Protein AF-M6ARI1-F1 (afdb_monomer)

Sequence (219 aa):
MKTSYIYALRTSLSLEEICEQIRNTLSISNIQILESNAVLRSDEFEIEIELNWTPFNPMRENYRNLHTKLNESKYDPEYLIYNKWLKILKTFEMDVQIRRLEDYYYFYSKASLAKFCKRVEMEFNCGPFDFDYENDNEWAIAETDDFTFHISRAYKKYNIREYNVPPGCNYIVNFTVKDTADSNYDHNWYNAVGSARWEKILGDLSCKSVVNKRENPIH

pLDDT: mean 82.94, std 14.28, range [36.97, 97.94]

Structure (mmCIF, N/CA/C/O backbone):
data_AF-M6ARI1-F1
#
_entry.id   AF-M6ARI1-F1
#
loop_
_atom_site.group_PDB
_atom_site.id
_atom_site.type_symbol
_atom_site.label_atom_id
_atom_site.label_alt_id
_atom_site.label_comp_id
_atom_site.label_asym_id
_atom_site.label_entity_id
_atom_site.label_seq_id
_atom_site.pdbx_PDB_ins_code
_atom_site.Cartn_x
_atom_site.Cartn_y
_atom_site.Cartn_z
_atom_site.occupancy
_atom_site.B_iso_or_equiv
_atom_site.auth_seq_id
_atom_site.auth_comp_id
_atom_site.auth_asym_id
_atom_site.auth_atom_id
_atom_site.pdbx_PDB_model_num
ATOM 1 N N . MET A 1 1 ? -31.571 3.037 12.125 1.00 54.91 1 MET A N 1
ATOM 2 C CA . MET A 1 1 ? -30.628 2.832 11.004 1.00 54.91 1 MET A CA 1
ATOM 3 C C . MET A 1 1 ? -29.297 2.470 11.627 1.00 54.91 1 MET A C 1
ATOM 5 O O . MET A 1 1 ? -28.949 3.126 12.598 1.00 54.91 1 MET A O 1
ATOM 9 N N . LYS A 1 2 ? -28.618 1.422 11.148 1.00 69.06 2 LYS A N 1
ATOM 10 C CA . LYS A 1 2 ? -27.248 1.130 11.586 1.00 69.06 2 LYS A CA 1
ATOM 11 C C . LYS A 1 2 ? -26.305 2.073 10.849 1.00 69.06 2 LYS A C 1
ATOM 13 O O . LYS A 1 2 ? -26.393 2.152 9.623 1.00 69.06 2 LYS A O 1
ATOM 18 N N . THR A 1 3 ? -25.464 2.782 11.586 1.00 84.06 3 THR A N 1
ATOM 19 C CA . THR A 1 3 ? -24.421 3.632 11.005 1.00 84.06 3 THR A CA 1
ATOM 20 C C . THR A 1 3 ? -23.114 2.853 11.023 1.00 84.06 3 THR A C 1
ATOM 22 O O . THR A 1 3 ? -22.805 2.199 12.019 1.00 84.06 3 THR A O 1
ATOM 25 N N . SER A 1 4 ? -22.367 2.892 9.921 1.00 90.81 4 SER A N 1
ATOM 26 C CA . SER A 1 4 ? -21.098 2.174 9.791 1.00 90.81 4 SER A CA 1
ATOM 27 C C . SER A 1 4 ? -19.980 3.128 9.392 1.00 90.81 4 SER A C 1
ATOM 29 O O . SER A 1 4 ? -20.145 3.920 8.464 1.00 90.81 4 SER A O 1
ATOM 31 N N . TYR A 1 5 ? -18.834 3.003 10.054 1.00 92.88 5 TYR A N 1
ATOM 32 C CA . TYR A 1 5 ? -17.619 3.769 9.785 1.00 92.88 5 TYR A CA 1
ATOM 33 C C . TYR A 1 5 ? -16.470 2.818 9.479 1.00 92.88 5 TYR A C 1
ATOM 35 O O . TYR A 1 5 ? -16.360 1.766 10.104 1.00 92.88 5 TYR A O 1
ATOM 43 N N . ILE A 1 6 ? -15.612 3.182 8.527 1.00 94.25 6 ILE A N 1
ATOM 44 C CA . ILE A 1 6 ? -14.461 2.373 8.112 1.00 94.25 6 ILE A CA 1
ATOM 45 C C . ILE A 1 6 ? -13.200 3.211 8.281 1.00 94.25 6 ILE A C 1
ATOM 47 O O . ILE A 1 6 ? -13.167 4.376 7.883 1.00 94.25 6 ILE A O 1
ATOM 51 N N . TYR A 1 7 ? -12.162 2.608 8.849 1.00 93.94 7 TYR A N 1
ATOM 52 C CA . TYR A 1 7 ? -10.837 3.205 8.945 1.00 93.94 7 TYR A CA 1
ATOM 53 C C . TYR A 1 7 ? -9.787 2.128 8.704 1.00 93.94 7 TYR A C 1
ATOM 55 O O . TYR A 1 7 ? -9.901 1.009 9.204 1.00 93.94 7 TYR A O 1
ATOM 63 N N . ALA A 1 8 ? -8.765 2.456 7.927 1.00 94.12 8 ALA A N 1
ATOM 64 C CA . ALA A 1 8 ? -7.654 1.559 7.656 1.00 94.12 8 ALA A CA 1
ATOM 65 C C . ALA A 1 8 ? -6.356 2.293 7.967 1.00 94.12 8 ALA A C 1
ATOM 67 O O . ALA A 1 8 ? -6.207 3.450 7.561 1.00 94.12 8 ALA A O 1
ATOM 68 N N . LEU A 1 9 ? -5.444 1.624 8.664 1.00 93.94 9 LEU A N 1
ATOM 69 C CA . LEU A 1 9 ? -4.193 2.197 9.150 1.00 93.94 9 LEU A CA 1
ATOM 70 C C . LEU A 1 9 ? -3.055 1.183 9.107 1.00 93.94 9 LEU A C 1
ATOM 72 O O . LEU A 1 9 ? -3.263 -0.015 8.895 1.00 93.94 9 LEU A O 1
ATOM 76 N N . ARG A 1 10 ? -1.845 1.688 9.333 1.00 92.00 10 ARG A N 1
ATOM 77 C CA . ARG A 1 10 ? -0.628 0.894 9.456 1.00 92.00 10 ARG A CA 1
ATOM 78 C C . ARG A 1 10 ? -0.201 0.810 10.917 1.00 92.00 10 ARG A C 1
ATOM 80 O O . ARG A 1 10 ? -0.117 1.836 11.578 1.00 92.00 10 ARG A O 1
ATOM 87 N N . THR A 1 11 ? 0.072 -0.387 11.422 1.00 92.19 11 THR A N 1
ATOM 88 C CA . THR A 1 11 ? 0.428 -0.613 12.830 1.00 92.19 11 THR A CA 1
ATOM 89 C C . THR A 1 11 ? 1.426 -1.753 12.993 1.00 92.19 11 THR A C 1
ATOM 91 O O . THR A 1 11 ? 1.362 -2.740 12.261 1.00 92.19 11 THR A O 1
ATOM 94 N N . SER A 1 12 ? 2.339 -1.630 13.958 1.00 91.44 12 SER A N 1
ATOM 95 C CA . SER A 1 12 ? 3.239 -2.708 14.401 1.00 91.44 12 SER A CA 1
ATOM 96 C C . SER A 1 12 ? 2.624 -3.598 15.476 1.00 91.44 12 SER A C 1
ATOM 98 O O . SER A 1 12 ? 3.210 -4.627 15.804 1.00 91.44 12 SER A O 1
ATOM 100 N N . LEU A 1 13 ? 1.472 -3.208 16.027 1.00 93.94 13 LEU A N 1
ATOM 101 C CA . LEU A 1 13 ? 0.817 -3.944 17.098 1.00 93.94 13 LEU A CA 1
ATOM 102 C C . LEU A 1 13 ? 0.255 -5.270 16.578 1.00 93.94 13 LEU A C 1
ATOM 104 O O . LEU A 1 13 ? -0.258 -5.362 15.454 1.00 93.94 13 LEU A O 1
ATOM 108 N N . SER A 1 14 ? 0.325 -6.288 17.427 1.00 95.12 14 SER A N 1
ATOM 109 C CA . SER A 1 14 ? -0.369 -7.559 17.224 1.00 95.12 14 SER A CA 1
ATOM 110 C C . SER A 1 14 ? -1.887 -7.387 17.340 1.00 95.12 14 SER A C 1
ATOM 112 O O . SER A 1 14 ? -2.383 -6.439 17.961 1.00 95.12 14 SER A O 1
ATOM 114 N N . LEU A 1 15 ? -2.646 -8.317 16.752 1.00 96.44 15 LEU A N 1
ATOM 115 C CA . LEU A 1 15 ? -4.108 -8.294 16.829 1.00 96.44 15 LEU A CA 1
ATOM 116 C C . LEU A 1 15 ? -4.592 -8.357 18.287 1.00 96.44 15 LEU A C 1
ATOM 118 O O . LEU A 1 15 ? -5.560 -7.683 18.644 1.00 96.44 15 LEU A O 1
ATOM 122 N N . GLU A 1 16 ? -3.898 -9.108 19.138 1.00 95.50 16 GLU A N 1
ATOM 123 C CA . GLU A 1 16 ? -4.178 -9.229 20.567 1.00 95.50 16 GLU A CA 1
ATOM 124 C C . GLU A 1 16 ? -3.988 -7.896 21.304 1.00 95.50 16 GLU A C 1
ATOM 126 O O . GLU A 1 16 ? -4.873 -7.482 22.056 1.00 95.50 16 GLU A O 1
ATOM 131 N N . GLU A 1 17 ? -2.883 -7.185 21.054 1.00 95.94 17 GLU A N 1
ATOM 132 C CA . GLU A 1 17 ? -2.623 -5.865 21.649 1.00 95.94 17 GLU A CA 1
ATOM 133 C C . GLU A 1 17 ? -3.668 -4.832 21.217 1.00 95.94 17 GLU A C 1
ATOM 135 O O . GLU A 1 17 ? -4.146 -4.049 22.043 1.00 95.94 17 GLU A O 1
ATOM 140 N N . ILE A 1 18 ? -4.054 -4.846 19.938 1.00 97.19 18 ILE A N 1
ATOM 141 C CA . ILE A 1 18 ? -5.105 -3.976 19.396 1.00 97.19 18 ILE A CA 1
ATOM 142 C C . ILE A 1 18 ? -6.438 -4.263 20.095 1.00 97.19 18 ILE A C 1
ATOM 144 O O . ILE A 1 18 ? -7.103 -3.338 20.572 1.00 97.19 18 ILE A O 1
ATOM 148 N N . CYS A 1 19 ? -6.827 -5.539 20.186 1.00 97.00 19 CYS A N 1
ATOM 149 C CA . CYS A 1 19 ? -8.080 -5.950 20.816 1.00 97.00 19 CYS A CA 1
ATOM 150 C C . CYS A 1 19 ? -8.144 -5.525 22.287 1.00 97.00 19 CYS A C 1
ATOM 152 O O . CYS A 1 19 ? -9.169 -5.002 22.730 1.00 97.00 19 CYS A O 1
ATOM 154 N N . GLU A 1 20 ? -7.054 -5.706 23.031 1.00 95.50 20 GLU A N 1
ATOM 155 C CA . GLU A 1 20 ? -6.983 -5.358 24.450 1.00 95.50 20 GLU A CA 1
ATOM 156 C C . GLU A 1 20 ? -7.072 -3.841 24.675 1.00 95.50 20 GLU A C 1
ATOM 158 O O . GLU A 1 20 ? -7.806 -3.366 25.545 1.00 95.50 20 GLU A O 1
ATOM 163 N N . GLN A 1 21 ? -6.401 -3.040 23.846 1.00 96.25 21 GLN A N 1
ATOM 164 C CA . GLN A 1 21 ? -6.472 -1.581 23.948 1.00 96.25 21 GLN A CA 1
ATOM 165 C C . GLN A 1 21 ? -7.871 -1.041 23.598 1.00 96.25 21 GLN A C 1
ATOM 167 O O . GLN A 1 21 ? -8.402 -0.181 24.314 1.00 96.25 21 GLN A O 1
ATOM 172 N N . ILE A 1 22 ? -8.515 -1.582 22.555 1.00 96.06 22 ILE A N 1
ATOM 173 C CA . ILE A 1 22 ? -9.906 -1.239 22.212 1.00 96.06 22 ILE A CA 1
ATOM 174 C C . ILE A 1 22 ? -10.849 -1.640 23.350 1.00 96.06 22 ILE A C 1
ATOM 176 O O . ILE A 1 22 ? -11.705 -0.840 23.742 1.00 96.06 22 ILE A O 1
ATOM 180 N N . ARG A 1 23 ? -10.672 -2.839 23.920 1.00 94.56 23 ARG A N 1
ATOM 181 C CA . ARG A 1 23 ? -11.481 -3.337 25.039 1.00 94.56 23 ARG A CA 1
ATOM 182 C C . ARG A 1 23 ? -11.501 -2.380 26.213 1.00 94.56 23 ARG A C 1
ATOM 184 O O . ARG A 1 23 ? -12.582 -2.046 26.698 1.00 94.56 23 ARG A O 1
ATOM 191 N N . ASN A 1 24 ? -10.323 -1.919 26.615 1.00 89.88 24 ASN A N 1
ATOM 192 C CA . ASN A 1 24 ? -10.152 -1.022 27.752 1.00 89.88 24 ASN A CA 1
ATOM 193 C C . ASN A 1 24 ? -10.749 0.375 27.514 1.00 89.88 24 ASN A C 1
ATOM 195 O O . ASN A 1 24 ? -11.089 1.071 28.467 1.00 89.88 24 ASN A O 1
ATOM 199 N N . THR A 1 25 ? -10.923 0.781 26.254 1.00 90.69 25 THR A N 1
ATOM 200 C CA . THR A 1 25 ? -11.416 2.122 25.899 1.00 90.69 25 THR A CA 1
ATOM 201 C C . THR A 1 25 ? -12.919 2.169 25.635 1.00 90.69 25 THR A C 1
ATOM 203 O O . THR A 1 25 ? -13.561 3.186 25.910 1.00 90.69 25 THR A O 1
ATOM 206 N N . LEU A 1 26 ? -13.485 1.091 25.088 1.00 91.19 26 LEU A N 1
ATOM 207 C CA . LEU A 1 26 ? -14.873 1.032 24.614 1.00 91.19 26 LEU A CA 1
ATOM 208 C C . LEU A 1 26 ? -15.721 -0.012 25.353 1.00 91.19 26 LEU A C 1
ATOM 210 O O . LEU A 1 26 ? -16.706 -0.488 24.796 1.00 91.19 26 LEU A O 1
ATOM 214 N N . SER A 1 27 ? -15.351 -0.383 26.583 1.00 88.94 27 SER A N 1
ATOM 215 C CA . SER A 1 27 ? -16.099 -1.338 27.420 1.00 88.94 27 SER A CA 1
ATOM 216 C C . SER A 1 27 ? -16.550 -2.584 26.641 1.00 88.94 27 SER A C 1
ATOM 218 O O . SER A 1 27 ? -17.731 -2.942 26.627 1.00 88.94 27 SER A O 1
ATOM 220 N N . ILE A 1 28 ? -15.630 -3.217 25.908 1.00 94.94 28 ILE A N 1
ATOM 221 C CA . ILE A 1 28 ? -15.966 -4.388 25.089 1.00 94.94 28 ILE A CA 1
ATOM 222 C C . ILE A 1 28 ? -16.258 -5.579 26.012 1.00 94.94 28 ILE A C 1
ATOM 224 O O . ILE A 1 28 ? -15.396 -6.022 26.781 1.00 94.94 28 ILE A O 1
ATOM 228 N N . SER A 1 29 ? -17.475 -6.117 25.915 1.00 93.12 29 SER A N 1
ATOM 229 C CA . SER A 1 29 ? -17.942 -7.259 26.704 1.00 93.12 29 SER A CA 1
ATOM 230 C C . SER A 1 29 ? -17.551 -8.596 26.071 1.00 93.12 29 SER A C 1
ATOM 232 O O . SER A 1 29 ? -17.312 -9.567 26.792 1.00 93.12 29 SER A O 1
ATOM 234 N N . ASN A 1 30 ? -17.430 -8.654 24.741 1.00 94.94 30 ASN A N 1
ATOM 235 C CA . ASN A 1 30 ? -17.162 -9.886 23.999 1.00 94.94 30 ASN A CA 1
ATOM 236 C C . ASN A 1 30 ? -16.141 -9.664 22.874 1.00 94.94 30 ASN A C 1
ATOM 238 O O . ASN A 1 30 ? -16.257 -8.704 22.116 1.00 94.94 30 ASN A O 1
ATOM 242 N N . ILE A 1 31 ? -15.168 -10.570 22.758 1.00 96.38 31 ILE A N 1
ATOM 243 C CA . ILE A 1 31 ? -14.161 -10.590 21.692 1.00 96.38 31 ILE A CA 1
ATOM 244 C C . ILE A 1 31 ? -14.132 -11.995 21.094 1.00 96.38 31 ILE A C 1
ATOM 246 O O . ILE A 1 31 ? -13.987 -12.980 21.820 1.00 96.38 31 ILE A O 1
ATOM 250 N N . GLN A 1 32 ? -14.240 -12.083 19.773 1.00 96.50 32 GLN A N 1
ATOM 251 C CA . GLN A 1 32 ? -14.083 -13.315 19.006 1.00 96.50 32 GLN A CA 1
ATOM 252 C C . GLN A 1 32 ? -12.928 -13.127 18.031 1.00 96.50 32 GLN A C 1
ATOM 254 O O . GLN A 1 32 ? -12.987 -12.221 17.207 1.00 96.50 32 GLN A O 1
ATOM 259 N N . ILE A 1 33 ? -11.895 -13.963 18.125 1.00 95.31 33 ILE A N 1
ATOM 260 C CA . ILE A 1 33 ? -10.720 -13.914 17.247 1.00 95.31 33 ILE A CA 1
ATOM 261 C C . ILE A 1 33 ? -10.696 -15.184 16.401 1.00 95.31 33 ILE A C 1
ATOM 263 O O . ILE A 1 33 ? -10.850 -16.288 16.927 1.00 95.31 33 ILE A O 1
ATOM 267 N N . LEU A 1 34 ? -10.500 -15.020 15.096 1.00 93.56 34 LEU A N 1
ATOM 268 C CA . LEU A 1 34 ? -10.291 -16.099 14.141 1.00 93.56 34 LEU A CA 1
ATOM 269 C C . LEU A 1 34 ? -9.165 -15.702 13.185 1.00 93.56 34 LEU A C 1
ATOM 271 O O . LEU A 1 34 ? -9.372 -14.902 12.271 1.00 93.56 34 LEU A O 1
ATOM 275 N N . GLU A 1 35 ? -7.988 -16.291 13.399 1.00 92.06 35 GLU A N 1
ATOM 276 C CA . GLU A 1 35 ? -6.770 -16.008 12.631 1.00 92.06 35 GLU A CA 1
ATOM 277 C C . GLU A 1 35 ? -6.456 -14.500 12.595 1.00 92.06 35 GLU A C 1
ATOM 279 O O . GLU A 1 35 ? -6.155 -13.901 13.622 1.00 92.06 35 GLU A O 1
ATOM 2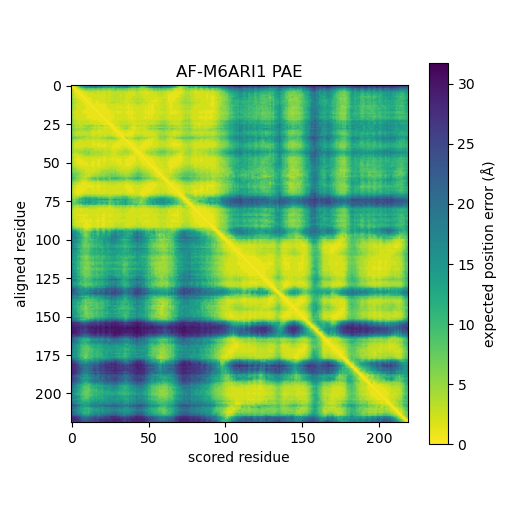84 N N . SER A 1 36 ? -6.548 -13.890 11.415 1.00 93.94 36 SER A N 1
ATOM 285 C CA . SER A 1 36 ? -6.319 -12.474 11.128 1.00 93.94 36 SER A CA 1
ATOM 286 C C . SER A 1 36 ? -7.521 -11.572 11.411 1.00 93.94 36 SER A C 1
ATOM 288 O O . SER A 1 36 ? -7.441 -10.365 11.194 1.00 93.94 36 SER A O 1
ATOM 290 N N . ASN A 1 37 ? -8.652 -12.119 11.854 1.00 96.88 37 ASN A N 1
ATOM 291 C CA . ASN A 1 37 ? -9.884 -11.359 12.033 1.00 96.88 37 ASN A CA 1
ATOM 292 C C . ASN A 1 37 ? -10.318 -11.344 13.494 1.00 96.88 37 ASN A C 1
ATOM 294 O O . ASN A 1 37 ? -10.207 -12.349 14.197 1.00 96.88 37 ASN A O 1
ATOM 298 N N . ALA A 1 38 ? -10.887 -10.225 13.931 1.00 97.31 38 ALA A N 1
ATOM 299 C CA . ALA A 1 38 ? -11.538 -10.136 15.228 1.00 97.31 38 ALA A CA 1
ATOM 300 C C . ALA A 1 38 ? -12.872 -9.394 15.140 1.00 97.31 38 ALA A C 1
ATOM 302 O O . ALA A 1 38 ? -13.031 -8.454 14.365 1.00 97.31 38 ALA A O 1
ATOM 303 N N . VAL A 1 39 ? -13.827 -9.811 15.966 1.00 97.75 39 VAL A N 1
ATOM 304 C CA . VAL A 1 39 ? -15.100 -9.117 16.173 1.00 97.75 39 VAL A CA 1
ATOM 305 C C . VAL A 1 39 ? -15.230 -8.782 17.651 1.00 97.75 39 VAL A C 1
ATOM 307 O O . VAL A 1 39 ? -15.188 -9.671 18.503 1.00 97.75 39 VAL A O 1
ATOM 310 N N . LEU A 1 40 ? -15.387 -7.496 17.952 1.00 97.38 40 LEU A N 1
ATOM 311 C CA . LEU A 1 40 ? -15.516 -6.959 19.302 1.00 97.38 40 LEU A CA 1
ATOM 312 C C . LEU A 1 40 ? -16.916 -6.374 19.471 1.00 97.38 40 LEU A C 1
ATOM 314 O O . LEU A 1 40 ? -17.372 -5.614 18.621 1.00 97.38 40 LEU A O 1
ATOM 318 N N . ARG A 1 41 ? -17.604 -6.706 20.563 1.00 96.19 41 ARG A N 1
ATOM 319 C CA . ARG A 1 41 ? -18.954 -6.204 20.856 1.00 96.19 41 ARG A CA 1
ATOM 320 C C . ARG A 1 41 ? -19.008 -5.550 22.226 1.00 96.19 41 ARG A C 1
ATOM 322 O O . ARG A 1 41 ? -18.454 -6.083 23.188 1.00 96.19 41 ARG A O 1
ATOM 329 N N . SER A 1 42 ? -19.694 -4.415 22.308 1.00 93.44 42 SER A N 1
ATOM 330 C CA . SER A 1 42 ? -20.067 -3.797 23.580 1.00 93.44 42 SER A CA 1
ATOM 331 C C . SER A 1 42 ? -21.580 -3.729 23.677 1.00 93.44 42 SER A C 1
ATOM 333 O O . SER A 1 42 ? -22.226 -3.051 22.878 1.00 93.44 42 SER A O 1
ATOM 335 N N . ASP A 1 43 ? -22.126 -4.414 24.678 1.00 88.88 43 ASP A N 1
ATOM 336 C CA . ASP A 1 43 ? -23.550 -4.336 25.007 1.00 88.88 43 ASP A CA 1
ATOM 337 C C . ASP A 1 43 ? -23.901 -2.985 25.653 1.00 88.88 43 ASP A C 1
ATOM 339 O O . ASP A 1 43 ? -25.017 -2.503 25.497 1.00 88.88 43 ASP A O 1
ATOM 343 N N . GLU A 1 44 ? -22.941 -2.344 26.336 1.00 86.94 44 GLU A N 1
ATOM 344 C CA . GLU A 1 44 ? -23.117 -1.022 26.959 1.00 86.94 44 GLU A CA 1
ATOM 345 C C . GLU A 1 44 ? -23.351 0.067 25.905 1.00 86.94 44 GLU A C 1
ATOM 347 O O . GLU A 1 44 ? -24.247 0.901 26.051 1.00 86.94 44 GLU A O 1
ATOM 352 N N . PHE A 1 45 ? -22.555 0.049 24.832 1.00 85.69 45 PHE A N 1
ATOM 353 C CA . PHE A 1 45 ? -22.633 1.044 23.760 1.00 85.69 45 PHE A CA 1
ATOM 354 C C . PHE A 1 45 ? -23.429 0.570 22.534 1.00 85.69 45 PHE A C 1
ATOM 356 O O . PHE A 1 45 ? -23.609 1.345 21.599 1.00 85.69 45 PHE A O 1
ATOM 363 N N . GLU A 1 46 ? -23.916 -0.675 22.529 1.00 90.31 46 GLU A N 1
ATOM 364 C CA . GLU A 1 46 ? -24.616 -1.310 21.399 1.00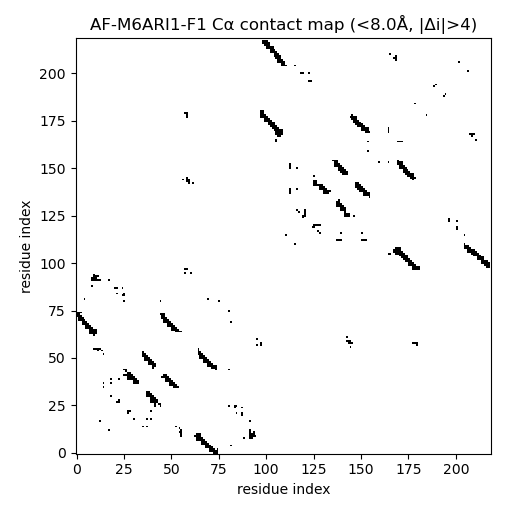 90.31 46 GLU A CA 1
ATOM 365 C C . GLU A 1 46 ? -23.830 -1.226 20.071 1.00 90.31 46 GLU A C 1
ATOM 367 O O . GLU A 1 46 ? -24.388 -0.961 18.993 1.00 90.31 46 GLU A O 1
ATOM 372 N N . ILE A 1 47 ? -22.515 -1.459 20.152 1.00 93.56 47 ILE A N 1
ATOM 373 C CA . ILE A 1 47 ? -21.589 -1.410 19.013 1.00 93.56 47 ILE A CA 1
ATOM 374 C C . ILE A 1 47 ? -20.974 -2.770 18.692 1.00 93.56 47 ILE A C 1
ATOM 376 O O . ILE A 1 47 ? -20.790 -3.624 19.562 1.00 93.56 47 ILE A O 1
ATOM 380 N N . GLU A 1 48 ? -20.589 -2.927 17.430 1.00 96.38 48 GLU A N 1
ATOM 381 C CA . GLU A 1 48 ? -19.773 -4.031 16.932 1.00 96.38 48 GLU A CA 1
ATOM 382 C C . GLU A 1 48 ? -18.597 -3.469 16.128 1.00 96.38 48 GLU A C 1
ATOM 384 O O . GLU A 1 48 ? -18.788 -2.608 15.271 1.00 96.38 48 GLU A O 1
ATOM 389 N N . ILE A 1 49 ? -17.385 -3.948 16.398 1.00 96.81 49 ILE A N 1
ATOM 390 C CA . ILE A 1 49 ? -16.167 -3.574 15.682 1.00 96.81 49 ILE A CA 1
ATOM 391 C C . ILE A 1 49 ? -15.613 -4.818 15.001 1.00 96.81 49 ILE A C 1
ATOM 393 O O . ILE A 1 49 ? -15.291 -5.801 15.666 1.00 96.81 49 ILE A O 1
ATOM 397 N N . GLU A 1 50 ? -15.485 -4.760 13.683 1.00 97.94 50 GLU A N 1
ATOM 398 C CA . GLU A 1 50 ? -14.815 -5.771 12.871 1.00 97.94 50 GLU A CA 1
ATOM 399 C C . GLU A 1 50 ? -13.373 -5.311 12.612 1.00 97.94 50 GLU A C 1
ATOM 401 O O . GLU A 1 50 ? -13.143 -4.170 12.199 1.00 97.94 50 GLU A O 1
ATOM 406 N N . LEU A 1 51 ? -12.405 -6.192 12.851 1.00 97.88 51 LEU A N 1
ATOM 407 C CA . LEU A 1 51 ? -10.987 -5.988 12.571 1.00 97.88 51 LEU A CA 1
ATOM 408 C C . LEU A 1 51 ? -10.517 -7.051 11.580 1.00 97.88 51 LEU A C 1
ATOM 410 O O . LEU A 1 51 ? -10.758 -8.239 11.788 1.00 97.88 51 LEU A O 1
ATOM 414 N N . ASN A 1 52 ? -9.807 -6.624 10.542 1.00 97.50 52 ASN A N 1
ATOM 415 C CA . ASN A 1 52 ? -9.058 -7.482 9.633 1.00 97.50 52 ASN A CA 1
ATOM 416 C C . ASN A 1 52 ? -7.600 -7.021 9.651 1.00 97.50 52 ASN A C 1
ATOM 418 O O . ASN A 1 52 ? -7.286 -5.892 9.266 1.00 97.50 52 ASN A O 1
ATOM 422 N N . TRP A 1 53 ? -6.729 -7.876 10.168 1.00 96.88 53 TRP A N 1
ATOM 423 C CA . TRP A 1 53 ? -5.340 -7.571 10.462 1.00 96.88 53 TRP A CA 1
ATOM 424 C C . TRP A 1 53 ? -4.408 -8.511 9.713 1.00 96.88 53 TRP A C 1
ATOM 426 O O . TRP A 1 53 ? -4.660 -9.701 9.565 1.00 96.88 53 TRP A O 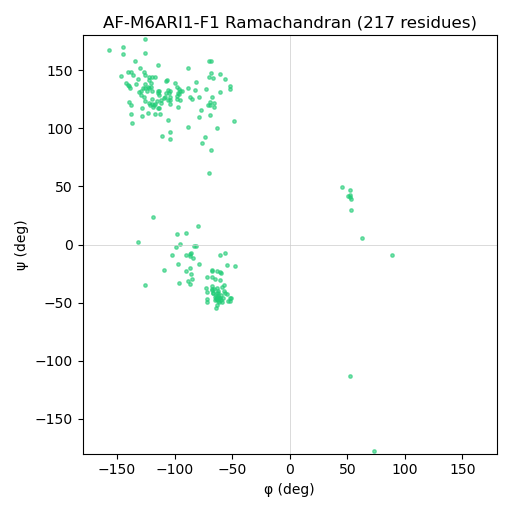1
ATOM 436 N N . THR A 1 54 ? -3.276 -7.985 9.285 1.00 94.12 54 THR A N 1
ATOM 437 C CA . THR A 1 54 ? -2.182 -8.776 8.726 1.00 94.12 54 THR A CA 1
ATOM 438 C C . THR A 1 54 ? -0.875 -8.385 9.406 1.00 94.12 54 THR A C 1
ATOM 440 O O . THR A 1 54 ? -0.739 -7.236 9.847 1.00 94.12 54 THR A O 1
ATOM 443 N N . PRO A 1 55 ? 0.099 -9.309 9.489 1.00 90.50 55 PRO A N 1
ATOM 444 C CA . PRO A 1 55 ? 1.402 -9.006 10.056 1.00 90.50 55 PRO A CA 1
ATOM 445 C C . PRO A 1 55 ? 2.032 -7.771 9.424 1.00 90.50 55 PRO A C 1
ATOM 447 O O . PRO A 1 55 ? 2.013 -7.585 8.205 1.00 90.50 55 PRO A O 1
ATOM 450 N N . PHE A 1 56 ? 2.593 -6.926 10.282 1.00 88.25 56 PHE A N 1
ATOM 451 C CA . PHE A 1 56 ? 3.265 -5.714 9.861 1.00 88.25 56 PHE A CA 1
ATOM 452 C C . PHE A 1 56 ? 4.452 -6.025 8.942 1.00 88.25 56 PHE A C 1
ATOM 454 O O . PHE A 1 56 ? 5.313 -6.836 9.282 1.00 88.25 56 PHE A O 1
ATOM 461 N N . ASN A 1 57 ? 4.523 -5.326 7.806 1.00 83.12 57 ASN A N 1
ATOM 462 C CA . ASN A 1 57 ? 5.690 -5.334 6.935 1.00 83.12 57 ASN A CA 1
ATOM 463 C C . ASN A 1 57 ? 6.290 -3.915 6.874 1.00 83.12 57 ASN A C 1
ATOM 465 O O . ASN A 1 57 ? 5.655 -3.008 6.313 1.00 83.12 57 ASN A O 1
ATOM 469 N N . PRO A 1 58 ? 7.503 -3.693 7.425 1.00 77.62 58 PRO A N 1
ATOM 470 C CA . PRO A 1 58 ? 8.155 -2.389 7.393 1.00 77.62 58 PRO A CA 1
ATOM 471 C C . PRO A 1 58 ? 8.395 -1.888 5.982 1.00 77.62 58 PRO A C 1
ATOM 473 O O . PRO A 1 58 ? 8.406 -0.679 5.797 1.00 77.62 58 PRO A O 1
ATOM 476 N N . MET A 1 59 ? 8.481 -2.777 4.998 1.00 76.81 59 MET A N 1
ATOM 477 C CA . MET A 1 59 ? 8.748 -2.403 3.624 1.00 76.81 59 MET A CA 1
ATOM 478 C C . MET A 1 59 ? 7.517 -2.041 2.807 1.00 76.81 59 MET A C 1
ATOM 480 O O . MET A 1 59 ? 7.672 -1.572 1.691 1.00 76.81 59 MET A O 1
ATOM 484 N N . ARG A 1 60 ? 6.292 -2.232 3.302 1.00 77.81 60 ARG A N 1
ATOM 485 C CA . ARG A 1 60 ? 5.092 -1.783 2.583 1.00 77.81 60 ARG A CA 1
ATOM 486 C C . ARG A 1 60 ? 4.532 -0.527 3.231 1.00 77.81 60 ARG A C 1
ATOM 488 O O . ARG A 1 60 ? 3.829 -0.600 4.235 1.00 77.81 60 ARG A O 1
ATOM 495 N N . GLU A 1 61 ? 4.892 0.619 2.678 1.00 73.94 61 GLU A N 1
ATOM 496 C CA . GLU A 1 61 ? 4.588 1.950 3.188 1.00 73.94 61 GLU A CA 1
ATOM 497 C C . GLU A 1 61 ? 3.119 2.318 3.020 1.00 73.94 61 GLU A C 1
ATOM 499 O O . GLU A 1 61 ? 2.496 2.769 3.979 1.00 73.94 61 GLU A O 1
ATOM 504 N N . ASN A 1 62 ? 2.548 2.090 1.834 1.00 73.19 62 ASN A N 1
ATOM 505 C CA . ASN A 1 62 ? 1.148 2.429 1.566 1.00 73.19 62 ASN A CA 1
ATOM 506 C C . ASN A 1 62 ? 0.192 1.312 2.000 1.00 73.19 62 ASN A C 1
ATOM 508 O O . ASN A 1 62 ? -1.029 1.485 1.986 1.00 73.19 62 ASN A O 1
ATOM 512 N N . TYR A 1 63 ? 0.734 0.159 2.400 1.00 82.06 63 TYR A N 1
ATOM 513 C CA . TYR A 1 63 ? -0.064 -0.967 2.851 1.00 82.06 63 TYR A CA 1
ATOM 514 C C . TYR A 1 63 ? -0.574 -0.750 4.275 1.00 82.06 63 TYR A C 1
ATOM 516 O O . TYR A 1 63 ? 0.180 -0.703 5.249 1.00 82.06 63 TYR A O 1
ATOM 524 N N . ARG A 1 64 ? -1.898 -0.667 4.390 1.00 89.50 64 ARG A N 1
ATOM 525 C CA . ARG A 1 64 ? -2.612 -0.578 5.662 1.00 89.50 64 ARG A CA 1
ATOM 526 C C . ARG A 1 64 ? -2.891 -1.990 6.155 1.00 89.50 64 ARG A C 1
ATOM 528 O O . ARG A 1 64 ? -3.789 -2.663 5.658 1.00 89.50 64 ARG A O 1
ATOM 535 N N . ASN A 1 65 ? -2.089 -2.453 7.106 1.00 93.00 65 ASN A N 1
ATOM 536 C CA . ASN A 1 65 ? -2.159 -3.824 7.604 1.00 93.00 65 ASN A CA 1
ATOM 537 C C . ASN A 1 65 ? -3.261 -4.041 8.655 1.00 93.00 65 ASN A C 1
ATOM 539 O O . ASN A 1 65 ? -3.443 -5.172 9.097 1.00 93.00 65 ASN A O 1
ATOM 543 N N . LEU A 1 66 ? -4.013 -2.996 9.024 1.00 96.69 66 LEU A N 1
ATOM 544 C CA . LEU A 1 66 ? -5.214 -3.086 9.848 1.00 96.69 66 LEU A CA 1
ATOM 545 C C . LEU A 1 66 ? -6.381 -2.358 9.169 1.00 96.69 66 LEU A C 1
ATOM 547 O O . LEU A 1 66 ? -6.359 -1.136 9.009 1.00 96.69 66 LEU A O 1
ATOM 551 N N . HIS A 1 67 ? -7.430 -3.105 8.837 1.00 97.19 67 HIS A N 1
ATOM 552 C CA . HIS A 1 67 ? -8.720 -2.581 8.404 1.00 97.19 67 HIS A CA 1
ATOM 553 C C . HIS A 1 67 ? -9.726 -2.737 9.533 1.00 97.19 67 HIS A C 1
ATOM 555 O O . HIS A 1 67 ? -9.841 -3.798 10.144 1.00 97.19 67 HIS A O 1
ATOM 561 N N . THR A 1 68 ? -10.464 -1.671 9.805 1.00 97.50 68 THR A N 1
ATOM 562 C CA . THR A 1 68 ? -11.393 -1.608 10.927 1.00 97.50 68 THR A CA 1
ATOM 563 C C . THR A 1 68 ? -12.735 -1.077 10.464 1.00 97.50 68 THR A C 1
ATOM 565 O O . THR A 1 68 ? -12.811 -0.178 9.619 1.00 97.50 68 THR A O 1
ATOM 568 N N . LYS A 1 69 ? -13.803 -1.629 11.027 1.00 97.50 69 LYS A N 1
ATOM 569 C CA . LYS A 1 69 ? -15.165 -1.192 10.757 1.00 97.50 69 LYS A CA 1
ATOM 570 C C . LYS A 1 69 ? -15.953 -1.143 12.054 1.00 97.50 69 LYS A C 1
ATOM 572 O O . LYS A 1 69 ? -16.097 -2.159 12.722 1.00 97.50 69 LYS A O 1
ATOM 577 N N . LEU A 1 70 ? -16.457 0.036 12.392 1.00 95.69 70 LEU A N 1
ATOM 578 C CA . LEU A 1 70 ? -17.331 0.273 13.536 1.00 95.69 70 LEU A CA 1
ATOM 579 C C . LEU A 1 70 ? -18.781 0.304 13.054 1.00 95.69 70 LEU A C 1
ATOM 581 O O . LEU A 1 70 ? -19.121 1.090 12.172 1.00 95.69 70 LEU A O 1
ATOM 585 N N . ASN A 1 71 ? -19.631 -0.524 13.650 1.00 94.25 71 ASN A N 1
ATOM 586 C CA . ASN A 1 71 ? -21.071 -0.538 13.441 1.00 94.25 71 ASN A CA 1
ATOM 587 C C . ASN A 1 71 ? -21.776 -0.074 14.721 1.00 94.25 71 ASN A C 1
ATOM 589 O O . ASN A 1 71 ? -21.646 -0.708 15.768 1.00 94.25 71 ASN A O 1
ATOM 593 N N . GLU A 1 72 ? -22.573 0.985 14.618 1.00 90.12 72 GLU A N 1
ATOM 594 C CA . GLU A 1 72 ? -23.387 1.518 15.711 1.00 90.12 72 GLU A CA 1
ATOM 595 C C . GLU A 1 72 ? -24.860 1.160 15.484 1.00 90.12 72 GLU A C 1
ATOM 597 O O . GLU A 1 72 ? -25.439 1.455 14.429 1.00 90.12 72 GLU A O 1
ATOM 602 N N . SER A 1 73 ? -25.482 0.501 16.467 1.00 82.44 73 SER A N 1
ATOM 603 C CA . SER A 1 73 ? -26.909 0.147 16.395 1.00 82.44 73 SER A CA 1
ATOM 604 C C . SER A 1 73 ? -27.819 1.270 16.891 1.00 82.44 73 SER A C 1
ATOM 606 O O . SER A 1 73 ? -28.963 1.383 16.437 1.00 82.44 73 SER A O 1
ATOM 608 N N . LYS A 1 74 ? -27.295 2.129 17.768 1.00 79.94 74 LYS A N 1
ATOM 609 C CA . LYS A 1 74 ? -27.962 3.316 18.295 1.00 79.94 74 LYS A CA 1
ATOM 610 C C . LYS A 1 74 ? -27.344 4.571 17.691 1.00 79.94 74 LYS A C 1
ATOM 612 O O . LYS A 1 74 ? -26.139 4.651 17.508 1.00 79.94 74 LYS A O 1
ATOM 617 N N . TYR A 1 75 ? -28.188 5.548 17.373 1.00 72.25 75 TYR A N 1
ATOM 618 C CA . TYR A 1 75 ? -27.734 6.827 16.838 1.00 72.25 75 TYR A CA 1
ATOM 619 C C . TYR A 1 75 ? -26.991 7.624 17.920 1.00 72.25 75 TYR A C 1
ATOM 621 O O . TYR A 1 75 ? -27.584 7.940 18.954 1.00 72.25 75 TYR A O 1
ATOM 629 N N . ASP A 1 76 ? -25.722 7.944 17.663 1.00 72.88 76 ASP A N 1
ATOM 630 C CA . ASP A 1 76 ? -24.872 8.810 18.484 1.00 72.88 76 ASP A CA 1
ATOM 631 C C . ASP A 1 76 ? -24.740 10.197 17.816 1.00 72.88 76 ASP A C 1
ATOM 633 O O . ASP A 1 76 ? -23.861 10.402 16.976 1.00 72.88 76 ASP A O 1
ATOM 637 N N . PRO A 1 77 ? -25.629 11.162 18.128 1.00 71.50 77 PRO A N 1
ATOM 638 C CA . PRO A 1 77 ? -25.636 12.475 17.477 1.00 71.50 77 PRO A CA 1
ATOM 639 C C . PRO A 1 77 ? -24.364 13.297 17.724 1.00 71.50 77 PRO A C 1
ATOM 641 O O . PRO A 1 77 ? -24.068 14.202 16.944 1.00 71.50 77 PRO A O 1
ATOM 644 N N . GLU A 1 78 ? -23.626 13.008 18.798 1.00 81.50 78 GLU A N 1
ATOM 645 C CA . GLU A 1 78 ? -22.408 13.732 19.175 1.00 81.50 78 GLU A CA 1
ATOM 646 C C . GLU A 1 78 ? -21.133 13.043 18.666 1.00 81.50 78 GLU A C 1
ATOM 648 O O . GLU A 1 78 ? -20.028 13.550 18.882 1.00 81.50 78 GLU A O 1
ATOM 653 N N . TYR A 1 79 ? -21.269 11.909 17.965 1.00 82.81 79 TYR A N 1
ATOM 654 C CA . TYR A 1 79 ? -20.153 11.090 17.487 1.00 82.81 79 TYR A CA 1
ATOM 655 C C . TYR A 1 79 ? -19.176 10.716 18.614 1.00 82.81 79 TYR A C 1
ATOM 657 O O . TYR A 1 79 ? -17.973 10.586 18.382 1.00 82.81 79 TYR A O 1
ATOM 665 N N . LEU A 1 80 ? -19.646 10.588 19.855 1.00 88.69 80 LEU A N 1
ATOM 666 C CA . LEU A 1 80 ? -18.803 10.332 21.018 1.00 88.69 80 LEU A CA 1
ATOM 667 C C . LEU A 1 80 ? -18.049 9.001 20.880 1.00 88.69 80 LEU A C 1
ATOM 669 O O . LEU A 1 80 ? -16.842 8.946 21.135 1.00 88.69 80 LEU A O 1
ATOM 673 N N . ILE A 1 81 ? -18.741 7.938 20.467 1.00 91.12 81 ILE A N 1
ATOM 674 C CA . ILE A 1 81 ? -18.168 6.597 20.308 1.00 91.12 81 ILE A CA 1
ATOM 675 C C . ILE A 1 81 ? -17.237 6.550 19.105 1.00 91.12 81 ILE A C 1
ATOM 677 O O . ILE A 1 81 ? -16.075 6.166 19.258 1.00 91.12 81 ILE A O 1
ATOM 681 N N . TYR A 1 82 ? -17.695 7.035 17.951 1.00 91.75 82 TYR A N 1
ATOM 682 C CA . TYR A 1 82 ? -16.853 7.208 16.771 1.00 91.75 82 TYR A CA 1
ATOM 683 C C . TYR A 1 82 ? -15.559 7.981 17.084 1.00 91.75 82 TYR A C 1
ATOM 685 O O . TYR A 1 82 ? -14.470 7.536 16.724 1.00 91.75 82 TYR A O 1
ATOM 693 N N . ASN A 1 83 ? -15.637 9.098 17.815 1.00 93.12 83 ASN A N 1
ATOM 694 C CA . ASN A 1 83 ? -14.467 9.904 18.168 1.00 93.12 83 ASN A CA 1
ATOM 695 C C . ASN A 1 83 ? -13.521 9.173 19.129 1.00 93.12 83 ASN A C 1
ATOM 697 O O . ASN A 1 83 ? -12.302 9.276 18.975 1.00 93.12 83 ASN A O 1
ATOM 701 N N . LYS A 1 84 ? -14.046 8.420 20.107 1.00 93.56 84 LYS A N 1
ATOM 702 C CA . LYS A 1 84 ? -13.223 7.570 20.986 1.00 93.56 84 LYS A CA 1
ATOM 703 C C . LYS A 1 84 ? -12.510 6.482 20.190 1.00 93.56 84 LYS A C 1
ATOM 705 O O . LYS A 1 84 ? -11.304 6.314 20.358 1.00 93.56 84 LYS A O 1
ATOM 710 N N . TRP A 1 85 ? -13.236 5.797 19.309 1.00 95.12 85 TRP A N 1
ATOM 711 C CA . TRP A 1 85 ? -12.705 4.770 18.417 1.00 95.12 85 TRP A CA 1
ATOM 712 C C . TRP A 1 85 ? -11.608 5.329 17.503 1.00 95.12 85 TRP A C 1
ATOM 714 O O . TRP A 1 85 ? -10.495 4.813 17.484 1.00 95.12 85 TRP A O 1
ATOM 724 N N . LEU A 1 86 ? -11.856 6.453 16.832 1.00 94.88 86 LEU A N 1
ATOM 725 C CA . LEU A 1 86 ? -10.859 7.093 15.975 1.00 94.88 86 LEU A CA 1
ATOM 726 C C . LEU A 1 86 ? -9.625 7.543 16.769 1.00 94.88 86 LEU A C 1
ATOM 728 O O . LEU A 1 86 ? -8.497 7.403 16.300 1.00 94.88 86 LEU A O 1
ATOM 732 N N . LYS A 1 87 ? -9.820 8.079 17.980 1.00 95.69 87 LYS A N 1
ATOM 733 C CA . LYS A 1 87 ? -8.717 8.519 18.841 1.00 95.69 87 LYS A CA 1
ATOM 734 C C . LYS A 1 87 ? -7.810 7.357 19.233 1.00 95.69 87 LYS A C 1
ATOM 736 O O . LYS A 1 87 ? -6.599 7.544 19.219 1.00 95.69 87 LYS A O 1
ATOM 741 N N . ILE A 1 88 ? -8.369 6.191 19.562 1.00 95.88 88 ILE A N 1
ATOM 742 C CA . ILE A 1 88 ? -7.547 5.023 19.884 1.00 95.88 88 ILE A CA 1
ATOM 743 C C . ILE A 1 88 ? -6.869 4.443 18.644 1.00 95.88 88 ILE A C 1
ATOM 745 O O . ILE A 1 88 ? -5.675 4.171 18.696 1.00 95.88 88 ILE A O 1
ATOM 749 N N . LEU A 1 89 ? -7.555 4.367 17.501 1.00 96.12 89 LEU A N 1
ATOM 750 C CA . LEU A 1 89 ? -6.938 3.912 16.253 1.00 96.12 89 LEU A CA 1
ATOM 751 C C . LEU A 1 89 ? -5.716 4.754 15.865 1.00 96.12 89 LEU A C 1
ATOM 753 O O . LEU A 1 89 ? -4.685 4.201 15.495 1.00 96.12 89 LEU A O 1
ATOM 757 N N . LYS A 1 90 ? -5.775 6.075 16.053 1.00 93.50 90 LYS A N 1
ATOM 758 C CA . LYS A 1 90 ? -4.624 6.966 15.831 1.00 93.50 90 LYS A CA 1
ATOM 759 C C . LYS A 1 90 ? -3.414 6.660 16.717 1.00 93.50 90 LYS A C 1
ATOM 761 O O . LYS A 1 90 ? -2.307 7.016 16.345 1.00 93.50 90 LYS A O 1
ATOM 766 N N . THR A 1 91 ? -3.596 6.022 17.875 1.00 94.56 91 THR A N 1
ATOM 767 C CA . THR A 1 91 ? -2.464 5.590 18.720 1.00 94.56 91 THR A CA 1
ATOM 768 C C . THR A 1 91 ? -1.791 4.316 18.220 1.00 94.56 91 THR A C 1
ATOM 770 O O . THR A 1 91 ? -0.668 4.029 18.617 1.00 94.56 91 THR A O 1
ATOM 773 N N . PHE A 1 92 ? -2.460 3.561 17.347 1.00 94.50 92 PHE A N 1
ATOM 774 C CA . PHE A 1 92 ? -1.898 2.364 16.719 1.00 94.50 92 PHE A CA 1
ATOM 775 C C . PHE A 1 92 ? -1.117 2.699 15.451 1.00 94.50 92 PHE A C 1
ATOM 777 O O . PHE A 1 92 ? -0.334 1.871 14.985 1.00 94.50 92 PHE A O 1
ATOM 784 N N . GLU A 1 93 ? -1.381 3.875 14.880 1.00 91.06 93 GLU A N 1
ATOM 785 C CA . GLU A 1 93 ? -0.808 4.328 13.624 1.00 91.06 93 GLU A CA 1
ATOM 786 C C . GLU A 1 93 ? 0.691 4.580 13.781 1.00 91.06 93 GLU A C 1
ATOM 788 O O . GLU A 1 93 ? 1.134 5.281 14.691 1.00 91.06 93 GLU A O 1
ATOM 793 N N . MET A 1 94 ? 1.474 3.957 12.906 1.00 83.38 94 MET A N 1
ATOM 794 C CA . MET A 1 94 ? 2.927 4.015 12.947 1.00 83.38 94 MET A CA 1
ATOM 795 C C . MET A 1 94 ? 3.493 4.571 11.646 1.00 83.38 94 MET A C 1
ATOM 797 O O . MET A 1 94 ? 3.179 4.081 10.559 1.00 83.38 94 MET A O 1
ATOM 801 N N . ASP A 1 95 ? 4.444 5.488 11.803 1.00 68.94 95 ASP A N 1
ATOM 802 C CA . ASP A 1 95 ? 5.365 5.907 10.755 1.00 68.94 95 ASP A CA 1
ATOM 803 C C . ASP A 1 95 ? 6.653 5.083 10.839 1.00 68.94 95 ASP A C 1
ATOM 805 O O . ASP A 1 95 ? 7.239 4.928 11.912 1.00 68.94 95 ASP A O 1
ATOM 809 N N . VAL A 1 96 ? 7.123 4.556 9.706 1.00 65.19 96 VAL A N 1
ATOM 810 C CA . VAL A 1 96 ? 8.411 3.849 9.635 1.00 65.19 96 VAL A CA 1
ATOM 811 C C . VAL A 1 96 ? 9.377 4.631 8.773 1.00 65.19 96 VAL A C 1
ATOM 813 O O . VAL A 1 96 ? 9.069 4.967 7.632 1.00 65.19 96 VAL A O 1
ATOM 816 N N . GLN A 1 97 ? 10.567 4.877 9.317 1.00 63.19 97 GLN A N 1
ATOM 817 C CA . GLN A 1 97 ? 11.684 5.415 8.556 1.00 63.19 97 GLN A CA 1
ATOM 818 C C . GLN A 1 97 ? 12.332 4.287 7.753 1.00 63.19 97 GLN A C 1
ATOM 820 O O . GLN A 1 97 ? 12.963 3.392 8.314 1.00 63.19 97 GLN A O 1
ATOM 825 N N . ILE A 1 98 ? 12.163 4.335 6.436 1.00 65.75 98 ILE A N 1
ATOM 826 C CA . ILE A 1 98 ? 12.825 3.442 5.485 1.00 65.75 98 ILE A CA 1
ATOM 827 C C . ILE A 1 98 ? 13.944 4.239 4.822 1.00 65.75 98 ILE A C 1
ATOM 829 O O . ILE A 1 98 ? 13.715 5.370 4.383 1.00 65.75 98 ILE A O 1
ATOM 833 N N . ARG A 1 99 ? 15.155 3.674 4.745 1.00 67.19 99 ARG A N 1
ATOM 834 C CA . ARG A 1 99 ? 16.213 4.264 3.918 1.00 67.19 99 ARG A CA 1
ATOM 835 C C . ARG A 1 99 ? 15.863 4.012 2.462 1.00 67.19 99 ARG A C 1
ATOM 837 O O . ARG A 1 99 ? 15.479 2.906 2.091 1.00 67.19 99 ARG A O 1
ATOM 844 N N . ARG A 1 100 ? 15.983 5.047 1.639 1.00 72.88 100 ARG A N 1
ATOM 845 C CA . ARG A 1 100 ? 15.568 4.998 0.239 1.00 72.88 100 ARG A CA 1
ATOM 846 C C . ARG A 1 100 ? 16.748 5.272 -0.669 1.00 72.88 100 ARG A C 1
ATOM 848 O O . ARG A 1 100 ? 17.595 6.099 -0.359 1.00 72.88 100 ARG A O 1
ATOM 855 N N . LEU A 1 101 ? 16.777 4.602 -1.806 1.00 75.44 101 LEU A N 1
ATOM 856 C CA . LEU A 1 101 ? 17.500 5.077 -2.978 1.00 75.44 101 LEU A CA 1
ATOM 857 C C . LEU A 1 101 ? 16.450 5.431 -4.021 1.00 75.44 101 LEU A C 1
ATOM 859 O O . LEU A 1 101 ? 15.627 4.577 -4.352 1.00 75.44 101 LEU A O 1
ATOM 863 N N . GLU A 1 102 ? 16.460 6.663 -4.519 1.00 79.88 102 GLU A N 1
ATOM 864 C CA . GLU A 1 102 ? 15.452 7.136 -5.467 1.00 79.88 102 GLU A CA 1
ATOM 865 C C . GLU A 1 102 ? 16.089 7.409 -6.828 1.00 79.88 102 GLU A C 1
ATOM 867 O O . GLU A 1 102 ? 16.948 8.280 -6.975 1.00 79.88 102 GLU A O 1
ATOM 872 N N . ASP A 1 103 ? 15.647 6.675 -7.844 1.00 82.62 103 ASP A N 1
ATOM 873 C CA . ASP A 1 103 ? 16.016 6.917 -9.233 1.00 82.62 103 ASP A CA 1
ATOM 874 C C . ASP A 1 103 ? 14.811 7.465 -10.000 1.00 82.62 103 ASP A C 1
ATOM 876 O O . ASP A 1 103 ? 13.740 6.862 -10.073 1.00 82.62 103 ASP A O 1
ATOM 880 N N . TYR A 1 104 ? 15.025 8.609 -10.638 1.00 86.25 104 TYR A N 1
ATOM 881 C CA . TYR A 1 104 ? 14.048 9.275 -11.477 1.00 86.25 104 TYR A CA 1
ATOM 882 C C . TYR A 1 104 ? 14.406 9.068 -12.943 1.00 86.25 104 TYR A C 1
ATOM 884 O O . TYR A 1 104 ? 15.474 9.490 -13.396 1.00 86.25 104 TYR A O 1
ATOM 892 N N . TYR A 1 105 ? 13.499 8.465 -13.706 1.00 87.69 105 TYR A N 1
ATOM 893 C CA . TYR A 1 105 ? 13.600 8.374 -15.159 1.00 87.69 105 TYR A CA 1
ATOM 894 C C . TYR A 1 105 ? 12.563 9.278 -15.814 1.00 87.69 105 TYR A C 1
ATOM 896 O O . TYR A 1 105 ? 11.365 9.167 -15.564 1.00 87.69 105 TYR A O 1
ATOM 904 N N . TYR A 1 106 ? 13.029 10.129 -16.716 1.00 88.12 106 TYR A N 1
ATOM 905 C CA . TYR A 1 106 ? 12.196 10.964 -17.569 1.00 88.12 106 TYR A CA 1
ATOM 906 C C . TYR A 1 106 ? 12.389 10.515 -19.000 1.00 88.12 106 TYR A C 1
ATOM 908 O O . TYR A 1 106 ? 13.523 10.363 -19.444 1.00 88.12 106 TYR A O 1
ATOM 916 N N . PHE A 1 107 ? 11.308 10.287 -19.729 1.00 89.50 107 PHE A N 1
ATOM 917 C CA . PHE A 1 107 ? 11.413 9.889 -21.127 1.00 89.50 107 PHE A CA 1
ATOM 918 C C . PHE A 1 107 ? 10.147 10.222 -21.900 1.00 89.50 107 PHE A C 1
ATOM 920 O O . PHE A 1 107 ? 9.092 10.549 -21.355 1.00 89.50 107 PHE A O 1
ATOM 927 N N . TYR A 1 108 ? 10.266 10.132 -23.215 1.00 89.81 108 TYR A N 1
ATOM 928 C CA . TYR A 1 108 ? 9.161 10.132 -24.148 1.00 89.81 108 TYR A CA 1
ATOM 929 C C . TYR A 1 108 ? 8.813 8.708 -24.557 1.00 89.81 108 TYR A C 1
ATOM 931 O O . TYR A 1 108 ? 9.669 8.002 -25.086 1.00 89.81 108 T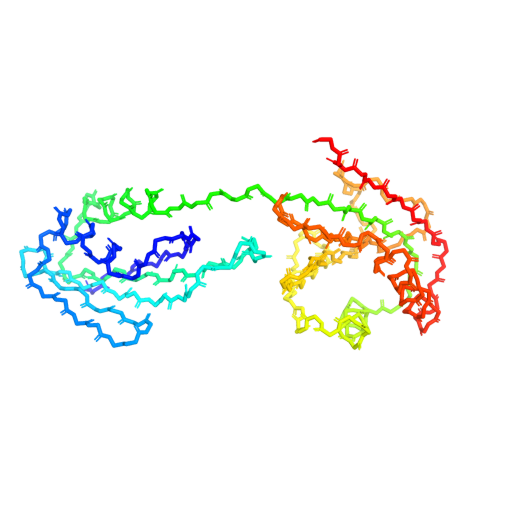YR A O 1
ATOM 939 N N . SER A 1 109 ? 7.551 8.312 -24.436 1.00 90.25 109 SER A N 1
ATOM 940 C CA . SER A 1 109 ? 7.037 7.110 -25.092 1.00 90.25 109 SER A CA 1
ATOM 941 C C . SER A 1 109 ? 5.658 7.351 -25.700 1.00 90.25 109 SER A C 1
ATOM 943 O O . SER A 1 109 ? 4.848 8.138 -25.203 1.00 90.25 109 SER A O 1
ATOM 945 N N . LYS A 1 110 ? 5.387 6.646 -26.804 1.00 90.69 110 LYS A N 1
ATOM 946 C CA . LYS A 1 110 ? 4.043 6.551 -27.394 1.00 90.69 110 LYS A CA 1
ATOM 947 C C . LYS A 1 110 ? 3.190 5.467 -26.731 1.00 90.69 110 LYS A C 1
ATOM 949 O O . LYS A 1 110 ? 1.997 5.404 -27.014 1.00 90.69 110 LYS A O 1
ATOM 954 N N . ALA A 1 111 ? 3.784 4.604 -25.904 1.00 91.19 111 ALA A N 1
ATOM 955 C CA . ALA A 1 111 ? 3.041 3.601 -25.154 1.00 91.19 111 ALA A CA 1
ATOM 956 C C . ALA A 1 111 ? 2.031 4.280 -24.212 1.00 91.19 111 ALA A C 1
ATOM 958 O O . ALA A 1 111 ? 2.289 5.374 -23.706 1.00 91.19 111 ALA A O 1
ATOM 959 N N . SER A 1 112 ? 0.882 3.637 -23.993 1.00 90.75 112 SER A N 1
ATOM 960 C CA . SER A 1 112 ? -0.040 4.021 -22.920 1.00 90.75 112 SER A CA 1
ATOM 961 C C . SER A 1 112 ? 0.556 3.674 -21.555 1.00 90.75 112 SER A C 1
ATOM 963 O O . SER A 1 112 ? 1.403 2.779 -21.473 1.00 90.75 112 SER A O 1
ATOM 965 N N . LEU A 1 113 ? 0.082 4.336 -20.492 1.00 90.31 113 LEU A N 1
ATOM 966 C CA . LEU A 1 113 ? 0.560 4.089 -19.130 1.00 90.31 113 LEU A CA 1
ATOM 967 C C . LEU A 1 113 ? 0.361 2.618 -18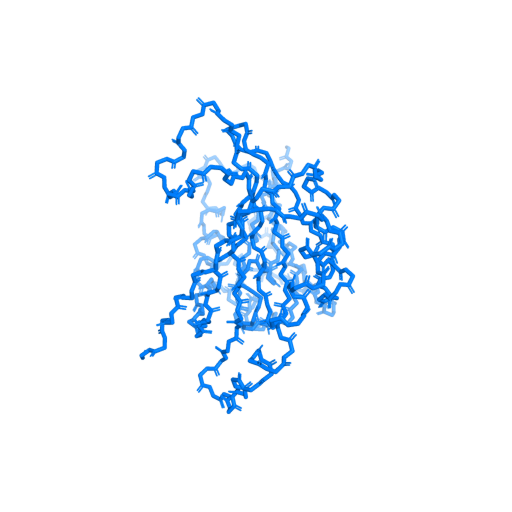.748 1.00 90.31 113 LEU A C 1
ATOM 969 O O . LEU A 1 113 ? 1.310 1.959 -18.349 1.00 90.31 113 LEU A O 1
ATOM 973 N N . ALA A 1 114 ? -0.821 2.057 -19.022 1.00 92.19 114 ALA A N 1
ATOM 974 C CA . ALA A 1 114 ? -1.110 0.642 -18.788 1.00 92.19 114 ALA A CA 1
ATOM 975 C C . ALA A 1 114 ? -0.128 -0.308 -19.501 1.00 92.19 114 ALA A C 1
ATOM 977 O O . ALA A 1 114 ? 0.328 -1.288 -18.914 1.00 92.19 114 ALA A O 1
ATOM 978 N N . LYS A 1 115 ? 0.247 -0.015 -20.757 1.00 93.94 115 LYS A N 1
ATOM 979 C CA . LYS A 1 115 ? 1.237 -0.824 -21.488 1.00 93.94 115 LYS A CA 1
ATOM 980 C C . LYS A 1 115 ? 2.631 -0.691 -20.872 1.00 93.94 115 LYS A C 1
ATOM 982 O O . LYS A 1 115 ? 3.362 -1.679 -20.828 1.00 93.94 115 LYS A O 1
ATOM 987 N N . PHE A 1 116 ? 2.994 0.510 -20.422 1.00 93.69 116 PHE A N 1
ATOM 988 C CA . PHE A 1 116 ? 4.264 0.754 -19.748 1.00 93.69 116 PHE A CA 1
ATOM 989 C C . PHE A 1 116 ? 4.335 -0.016 -18.426 1.00 93.69 116 PHE A C 1
ATOM 991 O O . PHE A 1 116 ? 5.228 -0.845 -18.260 1.00 93.69 116 PHE A O 1
ATOM 998 N N . CYS A 1 117 ? 3.347 0.179 -17.547 1.00 94.12 117 CYS A N 1
ATOM 999 C CA . CYS A 1 117 ? 3.209 -0.530 -16.278 1.00 94.12 117 CYS A CA 1
ATOM 1000 C C . CYS A 1 117 ? 3.292 -2.037 -16.492 1.00 94.12 117 CYS A C 1
ATOM 1002 O O . CYS A 1 117 ? 4.151 -2.672 -15.895 1.00 94.12 117 CYS A O 1
ATOM 1004 N N . LYS A 1 118 ? 2.547 -2.604 -17.453 1.00 94.19 118 LYS A N 1
ATOM 1005 C CA . LYS A 1 118 ? 2.585 -4.050 -17.711 1.00 94.19 118 LYS A CA 1
ATOM 1006 C C . LYS A 1 118 ? 3.984 -4.580 -18.035 1.00 94.19 118 LYS A C 1
ATOM 1008 O O . LYS A 1 118 ? 4.325 -5.699 -17.655 1.00 94.19 118 LYS A O 1
ATOM 1013 N N . ARG A 1 119 ? 4.812 -3.794 -18.728 1.00 94.50 119 ARG A N 1
ATOM 1014 C CA . ARG A 1 119 ? 6.195 -4.191 -19.020 1.00 94.50 119 ARG A CA 1
ATOM 1015 C C . ARG A 1 119 ? 7.082 -4.133 -17.776 1.00 94.50 119 ARG A C 1
ATOM 1017 O O . ARG A 1 119 ? 7.921 -5.021 -17.624 1.00 94.50 119 ARG A O 1
ATOM 1024 N N . VAL A 1 120 ? 6.874 -3.138 -16.909 1.00 93.06 120 VAL A N 1
ATOM 1025 C CA . VAL A 1 120 ? 7.534 -3.028 -15.596 1.00 93.06 120 VAL A CA 1
ATOM 1026 C C . VAL A 1 120 ? 7.147 -4.210 -14.709 1.00 93.06 120 VAL A C 1
ATOM 1028 O O . VAL A 1 120 ? 8.042 -4.863 -14.179 1.00 93.06 120 VAL A O 1
ATOM 1031 N N . GLU A 1 121 ? 5.857 -4.563 -14.641 1.00 93.06 121 GLU A N 1
ATOM 1032 C CA . GLU A 1 121 ? 5.365 -5.737 -13.899 1.00 93.06 121 GLU A CA 1
ATOM 1033 C C . GLU A 1 121 ? 6.123 -7.005 -14.296 1.00 93.06 121 GLU A C 1
ATOM 1035 O O . GLU A 1 121 ? 6.576 -7.757 -13.440 1.00 93.06 121 GLU A O 1
ATOM 1040 N N . MET A 1 122 ? 6.306 -7.230 -15.601 1.00 91.75 122 MET A N 1
ATOM 1041 C CA . MET A 1 122 ? 7.008 -8.410 -16.111 1.00 91.75 122 MET A CA 1
ATOM 1042 C C . MET A 1 122 ? 8.501 -8.424 -15.767 1.00 91.75 122 MET A C 1
ATOM 1044 O O . MET A 1 122 ? 9.069 -9.495 -15.579 1.00 91.75 122 MET A O 1
ATOM 1048 N N . GLU A 1 123 ? 9.159 -7.264 -15.744 1.00 91.75 123 GLU A N 1
ATOM 1049 C CA . GLU A 1 123 ? 10.611 -7.188 -15.552 1.00 91.75 123 GLU A CA 1
ATOM 1050 C C . GLU A 1 123 ? 11.012 -7.151 -14.071 1.00 91.75 123 GLU A C 1
ATOM 1052 O O . GLU A 1 123 ? 12.052 -7.693 -13.692 1.00 91.75 123 GLU A O 1
ATOM 1057 N N . PHE A 1 124 ? 10.188 -6.526 -13.230 1.00 87.88 124 PHE A N 1
ATOM 1058 C CA . PHE A 1 124 ? 10.436 -6.394 -11.795 1.00 87.88 124 PHE A CA 1
ATOM 1059 C C . PHE A 1 124 ? 9.625 -7.365 -10.937 1.00 87.88 124 PHE A C 1
ATOM 1061 O O . PHE A 1 124 ? 9.919 -7.483 -9.753 1.00 87.88 124 PHE A O 1
ATOM 1068 N N . ASN A 1 125 ? 8.666 -8.094 -11.518 1.00 87.56 125 ASN A N 1
ATOM 1069 C CA . ASN A 1 125 ? 7.761 -8.994 -10.799 1.00 87.56 125 ASN A CA 1
ATOM 1070 C C . ASN A 1 125 ? 7.050 -8.293 -9.625 1.00 87.56 125 ASN A C 1
ATOM 1072 O O . ASN A 1 125 ? 6.926 -8.847 -8.536 1.00 87.56 125 ASN A O 1
ATOM 1076 N N . CYS A 1 126 ? 6.612 -7.049 -9.841 1.00 84.75 126 CYS A N 1
ATOM 1077 C CA . CYS A 1 126 ? 6.110 -6.175 -8.780 1.00 84.75 126 CYS A CA 1
ATOM 1078 C C . CYS A 1 126 ? 4.602 -6.268 -8.504 1.00 84.75 126 CYS A C 1
ATOM 1080 O O . CYS A 1 126 ? 4.070 -5.466 -7.743 1.00 84.75 126 CYS A O 1
ATOM 1082 N N . GLY A 1 127 ? 3.917 -7.258 -9.083 1.00 86.75 127 GLY A N 1
ATOM 1083 C CA . GLY A 1 127 ? 2.458 -7.354 -9.008 1.00 86.75 127 GLY A CA 1
ATOM 1084 C C . GLY A 1 127 ? 1.753 -6.310 -9.884 1.00 86.75 127 GLY A C 1
ATOM 1085 O O . GLY A 1 127 ? 2.417 -5.602 -10.636 1.00 86.75 127 GLY A O 1
ATOM 1086 N N . PRO A 1 128 ? 0.412 -6.263 -9.866 1.00 89.12 128 PRO A N 1
ATOM 1087 C CA . PRO A 1 128 ? -0.351 -5.299 -10.652 1.00 89.12 128 PRO A CA 1
ATOM 1088 C C . PRO A 1 128 ? -0.160 -3.871 -10.132 1.00 89.12 128 PRO A C 1
ATOM 1090 O O . PRO A 1 128 ? -0.015 -3.658 -8.931 1.00 89.12 128 PRO A O 1
ATOM 1093 N N . PHE A 1 129 ? -0.209 -2.901 -11.042 1.00 91.31 129 PHE A N 1
ATOM 1094 C CA . PHE A 1 129 ? -0.276 -1.487 -10.676 1.00 91.31 129 PHE A CA 1
ATOM 1095 C C . PHE A 1 129 ? -1.706 -1.060 -10.323 1.00 91.31 129 PHE A C 1
ATOM 1097 O O . PHE A 1 129 ? -2.654 -1.401 -11.036 1.00 91.31 129 PHE A O 1
ATOM 1104 N N . ASP A 1 130 ? -1.832 -0.237 -9.286 1.00 88.75 130 ASP A N 1
ATOM 1105 C CA . ASP A 1 130 ? -3.040 0.528 -8.993 1.00 88.75 130 ASP A CA 1
ATOM 1106 C C . ASP A 1 130 ? -3.008 1.824 -9.806 1.00 88.75 130 ASP A C 1
ATOM 1108 O O . ASP A 1 130 ? -2.028 2.568 -9.762 1.00 88.75 130 ASP A O 1
ATOM 1112 N N . PHE A 1 131 ? -4.063 2.074 -10.582 1.00 87.94 131 PHE A N 1
ATOM 1113 C CA . PHE A 1 131 ? -4.171 3.229 -11.474 1.00 87.94 131 PHE A CA 1
ATOM 1114 C C . PHE A 1 131 ? -5.142 4.254 -10.911 1.00 87.94 131 PHE A C 1
ATOM 1116 O O . PHE A 1 131 ? -6.220 3.889 -10.439 1.00 87.94 131 PHE A O 1
ATOM 1123 N N . ASP A 1 132 ? -4.808 5.528 -11.073 1.00 80.81 132 ASP A N 1
ATOM 1124 C CA . ASP A 1 132 ? -5.694 6.635 -10.737 1.00 80.81 132 ASP A CA 1
ATOM 1125 C C . ASP A 1 132 ? -5.515 7.803 -11.725 1.00 80.81 132 ASP A C 1
ATOM 1127 O O . ASP A 1 132 ? -4.558 7.867 -12.512 1.00 80.81 132 ASP A O 1
ATOM 1131 N N . TYR A 1 133 ? -6.483 8.713 -11.714 1.00 74.12 133 TYR A N 1
ATOM 1132 C CA . TYR A 1 133 ? -6.565 9.879 -12.580 1.00 74.12 133 TYR A CA 1
ATOM 1133 C C . TYR A 1 133 ? -6.786 11.120 -11.723 1.00 74.12 133 TYR A C 1
ATOM 1135 O O . TYR A 1 133 ? -7.875 11.340 -11.195 1.00 74.12 133 TYR A O 1
ATOM 1143 N N . GLU A 1 134 ? -5.777 11.983 -11.648 1.00 64.00 134 GLU A N 1
ATOM 1144 C CA . GLU A 1 134 ? -5.879 13.244 -10.920 1.00 64.00 134 GLU A CA 1
ATOM 1145 C C . GLU A 1 134 ? -5.476 14.413 -11.822 1.00 64.00 134 GLU A C 1
ATOM 1147 O O . GLU A 1 134 ? -4.394 14.421 -12.408 1.00 64.00 134 GLU A O 1
ATOM 1152 N N . ASN A 1 135 ? -6.343 15.426 -11.939 1.00 60.53 135 ASN A N 1
ATOM 1153 C CA . ASN A 1 135 ? -6.066 16.659 -12.691 1.00 60.53 135 ASN A CA 1
ATOM 1154 C C . ASN A 1 135 ? -5.580 16.415 -14.141 1.00 60.53 135 ASN A C 1
ATOM 1156 O O . ASN A 1 135 ? -4.588 17.002 -14.574 1.00 60.53 135 ASN A O 1
ATOM 1160 N N . ASP A 1 136 ? -6.268 15.534 -14.879 1.00 63.53 136 ASP A N 1
ATOM 1161 C CA . ASP A 1 136 ? -5.922 15.070 -16.239 1.00 63.53 136 ASP A CA 1
ATOM 1162 C C . ASP A 1 136 ? -4.585 14.304 -16.357 1.00 63.53 136 ASP A C 1
ATOM 1164 O O . ASP A 1 136 ? -4.178 13.946 -17.466 1.00 63.53 136 ASP A O 1
ATOM 1168 N N . ASN A 1 137 ? -3.903 14.021 -15.243 1.00 67.88 137 ASN A N 1
ATOM 1169 C CA . ASN A 1 137 ? -2.709 13.187 -15.218 1.00 67.88 137 ASN A CA 1
ATOM 1170 C C . ASN A 1 137 ? -3.073 11.753 -14.845 1.00 67.88 137 ASN A C 1
ATOM 1172 O O . ASN A 1 137 ? -3.735 11.492 -13.842 1.00 67.88 137 ASN A O 1
ATOM 1176 N N . GLU A 1 138 ? -2.594 10.824 -15.663 1.00 81.38 138 GLU A N 1
ATOM 1177 C CA . GLU A 1 138 ? -2.678 9.396 -15.388 1.00 81.38 138 GLU A CA 1
ATOM 1178 C C . GLU A 1 138 ? -1.463 9.026 -14.541 1.00 81.38 138 GLU A C 1
ATOM 1180 O O . GLU A 1 138 ? -0.320 9.305 -14.937 1.00 81.38 138 GLU A O 1
ATOM 1185 N N . TRP A 1 139 ? -1.688 8.387 -13.401 1.00 87.44 139 TRP A N 1
ATOM 1186 C CA . TRP A 1 139 ? -0.605 7.836 -12.603 1.00 87.44 139 TRP A CA 1
ATOM 1187 C C . TRP A 1 139 ? -0.925 6.424 -12.140 1.00 87.44 139 TRP A C 1
ATOM 1189 O O . TRP A 1 139 ? -2.068 5.967 -12.149 1.00 87.44 139 TRP A O 1
ATOM 1199 N N . ALA A 1 140 ? 0.139 5.701 -11.831 1.00 89.31 140 ALA A N 1
ATOM 1200 C CA . ALA A 1 140 ? 0.076 4.328 -11.400 1.00 89.31 140 ALA A CA 1
ATOM 1201 C C . ALA A 1 140 ? 1.129 4.083 -10.323 1.00 89.31 140 ALA A C 1
ATOM 1203 O O . ALA A 1 140 ? 2.269 4.550 -10.448 1.00 89.31 140 ALA A O 1
ATOM 1204 N N . ILE A 1 141 ? 0.755 3.328 -9.297 1.00 90.44 141 ILE A N 1
ATOM 1205 C CA . ILE A 1 141 ? 1.652 2.907 -8.226 1.00 90.44 141 ILE A CA 1
ATOM 1206 C C . ILE A 1 141 ? 1.718 1.382 -8.167 1.00 90.44 141 ILE A C 1
ATOM 1208 O O . ILE A 1 141 ? 0.711 0.699 -8.325 1.00 90.44 141 ILE A O 1
ATOM 1212 N N . ALA A 1 142 ? 2.915 0.846 -7.959 1.00 90.19 142 ALA A N 1
ATOM 1213 C CA . ALA A 1 142 ? 3.091 -0.538 -7.544 1.00 90.19 142 ALA A CA 1
ATOM 1214 C C . ALA A 1 142 ? 4.087 -0.579 -6.398 1.00 90.19 142 ALA A C 1
ATOM 1216 O O . ALA A 1 142 ? 5.116 0.101 -6.421 1.00 9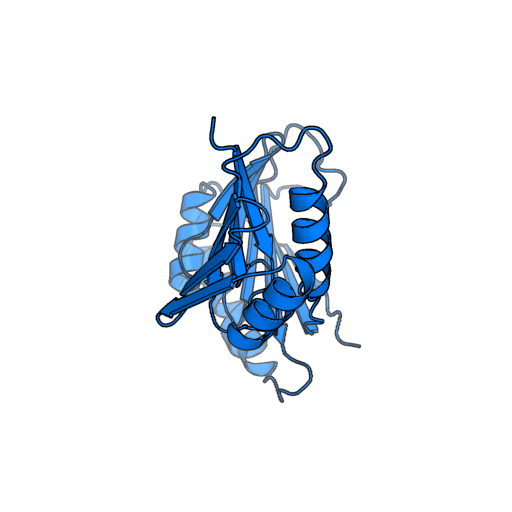0.19 142 ALA A O 1
ATOM 1217 N N . GLU A 1 143 ? 3.785 -1.399 -5.405 1.00 87.44 143 GLU A N 1
ATOM 1218 C CA . GLU A 1 143 ? 4.591 -1.509 -4.207 1.00 87.44 143 GLU A CA 1
ATOM 1219 C C . GLU A 1 143 ? 4.884 -2.970 -3.884 1.00 87.44 143 GLU A C 1
ATOM 1221 O O . GLU A 1 143 ? 4.002 -3.827 -3.843 1.00 87.44 143 GLU A O 1
ATOM 1226 N N . THR A 1 144 ? 6.156 -3.234 -3.625 1.00 83.94 144 THR A N 1
ATOM 1227 C CA . THR A 1 144 ? 6.677 -4.517 -3.168 1.00 83.94 144 THR A CA 1
ATOM 1228 C C . THR A 1 144 ? 7.467 -4.312 -1.884 1.00 83.94 144 THR A C 1
ATOM 1230 O O . THR A 1 144 ? 7.672 -3.181 -1.430 1.00 83.94 144 THR A O 1
ATOM 1233 N N . ASP A 1 145 ? 7.944 -5.420 -1.337 1.00 79.62 145 ASP A N 1
ATOM 1234 C CA . ASP A 1 145 ? 8.811 -5.440 -0.168 1.00 79.62 145 ASP A CA 1
ATOM 1235 C C . ASP A 1 145 ? 10.198 -4.834 -0.471 1.00 79.62 145 ASP A C 1
ATOM 1237 O O . ASP A 1 145 ? 10.853 -4.333 0.427 1.00 79.62 145 ASP A O 1
ATOM 1241 N N . ASP A 1 146 ? 10.636 -4.791 -1.729 1.00 79.88 146 ASP A N 1
ATOM 1242 C CA . ASP A 1 146 ? 11.966 -4.262 -2.078 1.00 79.88 146 ASP A CA 1
ATOM 1243 C C . ASP A 1 146 ? 11.893 -2.907 -2.803 1.00 79.88 146 ASP A C 1
ATOM 1245 O O . ASP A 1 146 ? 12.852 -2.131 -2.826 1.00 79.88 146 ASP A O 1
ATOM 1249 N N . PHE A 1 147 ? 10.742 -2.608 -3.409 1.00 83.19 147 PHE A N 1
ATOM 1250 C CA . PHE A 1 147 ? 10.582 -1.519 -4.369 1.00 83.19 147 PHE A CA 1
ATOM 1251 C C . PHE A 1 147 ? 9.264 -0.767 -4.223 1.00 83.19 147 PHE A C 1
ATOM 1253 O O . PHE A 1 147 ? 8.222 -1.377 -3.976 1.00 83.19 147 PHE A O 1
ATOM 1260 N N . THR A 1 148 ? 9.294 0.526 -4.530 1.00 86.62 148 THR A N 1
ATOM 1261 C CA . THR A 1 148 ? 8.105 1.300 -4.904 1.00 86.62 148 THR A CA 1
ATOM 1262 C C . THR A 1 148 ? 8.296 1.879 -6.298 1.00 86.62 148 THR A C 1
ATOM 1264 O O . THR A 1 148 ? 9.352 2.418 -6.627 1.00 86.62 148 THR A O 1
ATOM 1267 N N . PHE A 1 149 ? 7.257 1.784 -7.118 1.00 89.62 149 PHE A N 1
ATOM 1268 C CA . PHE A 1 149 ? 7.179 2.419 -8.424 1.00 89.62 149 PHE A CA 1
ATOM 1269 C C . PHE A 1 149 ? 6.068 3.453 -8.396 1.00 89.62 149 PHE A C 1
ATOM 1271 O O . PHE A 1 149 ? 4.916 3.096 -8.170 1.00 89.62 149 PHE A O 1
ATOM 1278 N N . HIS A 1 150 ? 6.395 4.700 -8.710 1.00 89.75 150 HIS A N 1
ATOM 1279 C CA . HIS A 1 150 ? 5.413 5.711 -9.088 1.00 89.75 150 HIS A CA 1
ATOM 1280 C C . HIS A 1 150 ? 5.655 6.081 -10.543 1.00 89.75 150 HIS A C 1
ATOM 1282 O O . HIS A 1 150 ? 6.722 6.583 -10.900 1.00 89.75 150 HIS A O 1
ATOM 1288 N N . ILE A 1 151 ? 4.673 5.819 -11.398 1.00 90.12 151 ILE A N 1
ATOM 1289 C CA . ILE A 1 151 ? 4.770 6.079 -12.831 1.00 90.12 151 ILE A CA 1
ATOM 1290 C C . ILE A 1 151 ? 3.653 7.031 -13.203 1.00 90.12 151 ILE A C 1
ATOM 1292 O O . ILE A 1 151 ? 2.479 6.709 -13.045 1.00 90.12 151 ILE A O 1
ATOM 1296 N N . SER A 1 152 ? 4.011 8.197 -13.721 1.00 88.31 152 SER A N 1
ATOM 1297 C CA . SER A 1 152 ? 3.044 9.196 -14.147 1.00 88.31 152 SER A CA 1
ATOM 1298 C C . SER A 1 152 ? 3.285 9.610 -15.585 1.00 88.31 152 SER A C 1
ATOM 1300 O O . SER A 1 152 ? 4.415 9.670 -16.085 1.00 88.31 152 SER A O 1
ATOM 1302 N N . ARG A 1 153 ? 2.185 9.898 -16.272 1.00 84.75 153 ARG A N 1
ATOM 1303 C CA . ARG A 1 153 ? 2.198 10.469 -17.607 1.00 84.75 153 ARG A CA 1
ATOM 1304 C C . ARG A 1 153 ? 1.813 11.935 -17.499 1.00 84.75 153 ARG A C 1
ATOM 1306 O O . ARG A 1 153 ? 0.653 12.260 -17.269 1.00 84.75 153 ARG A O 1
ATOM 1313 N N . ALA A 1 154 ? 2.786 12.822 -17.683 1.00 70.00 154 ALA A N 1
ATOM 1314 C CA . ALA A 1 154 ? 2.546 14.258 -17.625 1.00 70.00 154 ALA A CA 1
ATOM 1315 C C . ALA A 1 154 ? 1.705 14.689 -18.838 1.00 70.00 154 ALA A C 1
ATOM 1317 O O . ALA A 1 154 ? 2.175 14.643 -19.984 1.00 70.00 154 ALA A O 1
ATOM 1318 N N . TYR A 1 155 ? 0.454 15.097 -18.612 1.00 60.66 155 TYR A N 1
ATOM 1319 C CA . TYR A 1 155 ? -0.399 15.596 -19.687 1.00 60.66 155 TYR A CA 1
ATOM 1320 C C . TYR A 1 155 ? -0.091 17.070 -19.971 1.00 60.66 155 TYR A C 1
ATOM 1322 O O . TYR A 1 155 ? 0.003 17.911 -19.083 1.00 60.66 155 TYR A O 1
ATOM 1330 N N . LYS A 1 156 ? 0.059 17.398 -21.259 1.00 54.44 156 LYS A N 1
ATOM 1331 C CA . LYS A 1 156 ? 0.563 18.684 -21.786 1.00 54.44 156 LYS A CA 1
ATOM 1332 C C . LYS A 1 156 ? -0.178 19.956 -21.342 1.00 54.44 156 LYS A C 1
ATOM 1334 O O . LYS A 1 156 ? 0.255 21.038 -21.733 1.00 54.44 156 LYS A O 1
ATOM 1339 N N . LYS A 1 157 ? -1.314 19.873 -20.643 1.00 45.56 157 LYS A N 1
ATOM 1340 C CA . LYS A 1 157 ? -2.213 21.028 -20.506 1.00 45.56 157 LYS A CA 1
ATOM 1341 C C . LYS A 1 157 ? -1.918 21.919 -19.305 1.00 45.56 157 LYS A C 1
ATOM 1343 O O . LYS A 1 157 ? -2.208 23.109 -19.378 1.00 45.56 157 LYS A O 1
ATOM 1348 N N . TYR A 1 158 ? -1.258 21.404 -18.275 1.00 40.56 158 TYR A N 1
ATOM 1349 C CA . TYR A 1 158 ? -0.811 22.213 -17.151 1.00 40.56 158 TYR A CA 1
ATOM 1350 C C . TYR A 1 158 ? 0.577 21.749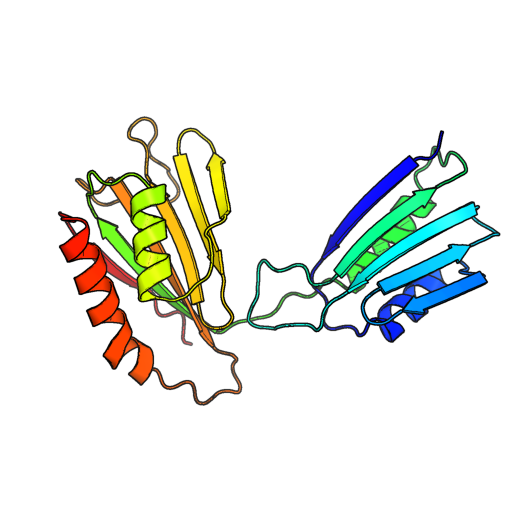 -16.737 1.00 40.56 158 TYR A C 1
ATOM 1352 O O . TYR A 1 158 ? 0.787 20.576 -16.450 1.00 40.56 158 TYR A O 1
ATOM 1360 N N . ASN A 1 159 ? 1.532 22.681 -16.744 1.00 40.78 159 ASN A N 1
ATOM 1361 C CA . ASN A 1 159 ? 2.795 22.516 -16.038 1.00 40.78 159 ASN A CA 1
ATOM 1362 C C . ASN A 1 159 ? 2.465 22.041 -14.622 1.00 40.78 159 ASN A C 1
ATOM 1364 O O . ASN A 1 159 ? 1.967 22.836 -13.821 1.00 40.78 159 ASN A O 1
ATOM 1368 N N . ILE A 1 160 ? 2.717 20.766 -14.325 1.00 44.44 160 ILE A N 1
ATOM 1369 C CA . ILE A 1 160 ? 2.726 20.277 -12.953 1.00 44.44 160 ILE A CA 1
ATOM 1370 C C . ILE A 1 160 ? 3.865 21.047 -12.292 1.00 44.44 160 ILE A C 1
ATOM 1372 O O . ILE A 1 160 ? 5.037 20.768 -12.527 1.00 44.44 160 ILE A O 1
ATOM 1376 N N . ARG A 1 161 ? 3.516 22.094 -11.539 1.00 41.28 161 ARG A N 1
ATOM 1377 C CA . ARG A 1 161 ? 4.473 22.971 -10.850 1.00 41.28 161 ARG A CA 1
ATOM 1378 C C . ARG A 1 161 ? 5.337 22.220 -9.830 1.00 41.28 161 ARG A C 1
ATOM 1380 O O . ARG A 1 161 ? 6.295 22.801 -9.340 1.00 41.28 161 ARG A O 1
ATOM 1387 N N . GLU A 1 162 ? 5.023 20.959 -9.541 1.00 45.09 162 GLU A N 1
ATOM 1388 C CA . GLU A 1 162 ? 5.709 20.149 -8.533 1.00 45.09 162 GLU A CA 1
ATOM 1389 C C . GLU A 1 162 ? 6.788 19.217 -9.102 1.00 45.09 162 GLU A C 1
ATOM 1391 O O . GLU A 1 162 ? 7.686 18.835 -8.360 1.00 45.09 162 GLU A O 1
ATOM 1396 N N . TYR A 1 163 ? 6.809 18.936 -10.414 1.00 55.81 163 TYR A N 1
ATOM 1397 C CA . TYR A 1 163 ? 7.869 18.118 -11.017 1.00 55.81 163 TYR A CA 1
ATOM 1398 C C . TYR A 1 163 ? 8.336 18.707 -12.351 1.00 55.81 163 TYR A C 1
ATOM 1400 O O . TYR A 1 163 ? 7.611 18.716 -13.346 1.00 55.81 163 TYR A O 1
ATOM 1408 N N . ASN A 1 164 ? 9.579 19.195 -12.377 1.00 66.50 164 ASN A N 1
ATOM 1409 C CA . ASN A 1 164 ? 10.233 19.728 -13.574 1.00 66.50 164 ASN A CA 1
ATOM 1410 C C . ASN A 1 164 ? 10.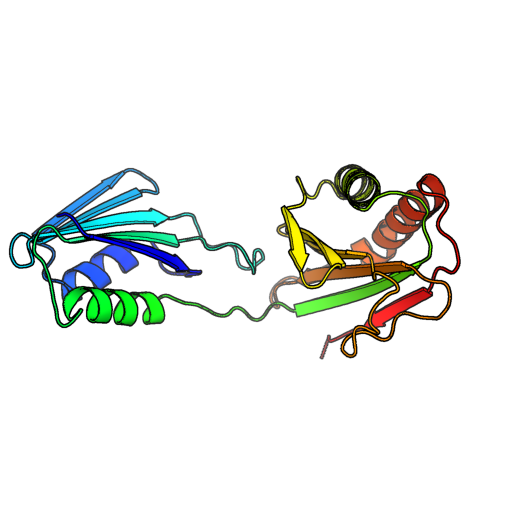518 18.603 -14.585 1.00 66.50 164 ASN A C 1
ATOM 1412 O O . ASN A 1 164 ? 11.638 18.099 -14.659 1.00 66.50 164 ASN A O 1
ATOM 1416 N N . VAL A 1 165 ? 9.515 18.206 -15.373 1.00 72.44 165 VAL A N 1
ATOM 1417 C CA . VAL A 1 165 ? 9.696 17.252 -16.478 1.00 72.44 165 VAL A CA 1
ATOM 1418 C C . VAL A 1 165 ? 10.591 17.883 -17.548 1.00 72.44 165 VAL A C 1
ATOM 1420 O O . VAL A 1 165 ? 10.230 18.932 -18.092 1.00 72.44 165 VAL A O 1
ATOM 1423 N N . PRO A 1 166 ? 11.738 17.268 -17.896 1.00 78.81 166 PRO A N 1
ATOM 1424 C CA . PRO A 1 166 ? 12.608 17.785 -18.942 1.00 78.81 166 PRO A CA 1
ATOM 1425 C C . PRO A 1 166 ? 11.872 17.948 -20.283 1.00 78.81 166 PRO A C 1
ATOM 1427 O O . PRO A 1 166 ? 11.056 17.089 -20.650 1.00 78.81 166 PRO A O 1
ATOM 1430 N N . PRO A 1 167 ? 12.171 19.007 -21.063 1.00 78.12 167 PRO A N 1
ATOM 1431 C CA . PRO A 1 167 ? 11.562 19.216 -22.369 1.00 78.12 167 PRO A CA 1
ATOM 1432 C C . PRO A 1 167 ? 11.671 17.984 -23.269 1.00 78.12 167 PRO A C 1
ATOM 1434 O O . PRO A 1 167 ? 12.730 17.377 -23.415 1.00 78.12 167 PRO A O 1
ATOM 1437 N N . GLY A 1 168 ? 10.556 17.628 -23.903 1.00 80.25 168 GLY A N 1
ATOM 1438 C CA . GLY A 1 168 ? 10.482 16.477 -24.796 1.00 80.25 168 GLY A CA 1
ATOM 1439 C C . GLY A 1 168 ? 10.123 15.158 -24.114 1.00 80.25 168 GLY A C 1
ATOM 1440 O O . GLY A 1 168 ? 9.816 14.225 -24.845 1.00 80.25 168 GLY A O 1
ATOM 1441 N N . CYS A 1 169 ? 10.077 15.075 -22.781 1.00 85.00 169 CYS A N 1
ATOM 1442 C CA . CYS A 1 169 ? 9.577 13.902 -22.053 1.00 85.00 169 CYS A CA 1
ATOM 1443 C C . CYS A 1 169 ? 8.058 13.988 -21.814 1.00 85.00 169 CYS A C 1
ATOM 1445 O O . CYS A 1 169 ? 7.492 15.079 -21.750 1.00 85.00 169 CYS A O 1
ATOM 1447 N N . ASN A 1 170 ? 7.385 12.840 -21.701 1.00 86.06 170 ASN A N 1
ATOM 1448 C CA . ASN A 1 170 ? 5.962 12.748 -21.33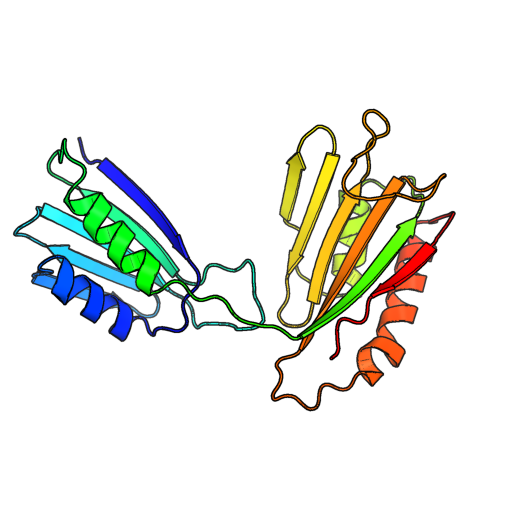8 1.00 86.06 170 ASN A CA 1
ATOM 1449 C C . ASN A 1 170 ? 5.669 11.717 -20.235 1.00 86.06 170 ASN A C 1
ATOM 1451 O O . ASN A 1 170 ? 4.506 11.533 -19.883 1.00 86.06 170 ASN A O 1
ATOM 1455 N N . TYR A 1 171 ? 6.704 11.071 -19.703 1.00 87.31 171 TYR A N 1
ATOM 1456 C CA . TYR A 1 171 ? 6.639 10.176 -18.556 1.00 87.31 171 TYR A CA 1
ATOM 1457 C C . TYR A 1 171 ? 7.642 10.593 -17.490 1.00 87.31 171 TYR A C 1
ATOM 1459 O O . TYR A 1 171 ? 8.736 11.073 -17.809 1.00 87.31 171 TYR A O 1
ATOM 1467 N N . ILE A 1 172 ? 7.258 10.335 -16.244 1.00 88.12 172 ILE A N 1
ATOM 1468 C CA . ILE A 1 172 ? 8.129 10.322 -15.077 1.00 88.12 172 ILE A CA 1
ATOM 1469 C C . ILE A 1 172 ? 7.973 8.953 -14.427 1.00 88.12 172 ILE A C 1
ATOM 1471 O O . ILE A 1 172 ? 6.857 8.480 -14.213 1.00 88.12 172 ILE A O 1
ATOM 1475 N N . VAL A 1 173 ? 9.092 8.326 -14.107 1.00 88.88 173 VAL A N 1
ATOM 1476 C CA . VAL A 1 173 ? 9.149 7.165 -13.226 1.00 88.88 173 VAL A CA 1
ATOM 1477 C C . VAL A 1 173 ? 9.979 7.571 -12.027 1.00 88.88 173 VAL A C 1
ATOM 1479 O O . VAL A 1 173 ? 11.145 7.917 -12.199 1.00 88.88 173 VAL A O 1
ATOM 1482 N N . ASN A 1 174 ? 9.393 7.510 -10.839 1.00 88.31 174 ASN A N 1
ATOM 1483 C CA . ASN A 1 174 ? 10.139 7.441 -9.594 1.00 88.31 174 ASN A CA 1
ATOM 1484 C C . ASN A 1 174 ? 10.223 5.967 -9.187 1.00 88.31 174 ASN A C 1
ATOM 1486 O O . ASN A 1 174 ? 9.200 5.298 -9.006 1.00 88.31 174 ASN A O 1
ATOM 1490 N N . PHE A 1 175 ? 11.448 5.464 -9.116 1.00 86.56 175 PHE A N 1
ATOM 1491 C CA . PHE A 1 175 ? 11.762 4.122 -8.676 1.00 86.56 175 PHE A CA 1
ATOM 1492 C C . PHE A 1 175 ? 12.525 4.197 -7.362 1.00 86.56 175 PHE A C 1
ATOM 1494 O O . PHE A 1 175 ? 13.670 4.646 -7.314 1.00 86.56 175 PHE A O 1
ATOM 1501 N N . THR A 1 176 ? 11.880 3.730 -6.303 1.00 83.88 176 THR A N 1
ATOM 1502 C CA . THR A 1 176 ? 12.442 3.700 -4.961 1.00 83.88 176 THR A CA 1
ATOM 1503 C C . THR A 1 176 ? 12.865 2.283 -4.623 1.00 83.88 176 THR A C 1
ATOM 1505 O O . THR A 1 176 ? 12.055 1.360 -4.706 1.00 83.88 176 THR A O 1
ATOM 1508 N N . VAL A 1 177 ? 14.113 2.113 -4.199 1.00 80.44 177 VAL A N 1
ATOM 1509 C CA . VAL A 1 177 ? 14.589 0.889 -3.544 1.00 80.44 177 VAL A CA 1
ATOM 1510 C C . VAL A 1 177 ? 14.519 1.095 -2.043 1.00 80.44 177 VAL A C 1
ATOM 1512 O O . VAL A 1 177 ? 14.945 2.144 -1.550 1.00 80.44 177 VAL A O 1
ATOM 1515 N N . LYS A 1 178 ? 13.983 0.109 -1.331 1.00 78.81 178 LYS A N 1
ATOM 1516 C CA . LYS A 1 178 ? 13.804 0.156 0.118 1.00 78.81 178 LYS A CA 1
ATOM 1517 C C . LYS A 1 178 ? 14.912 -0.597 0.824 1.00 78.81 178 LYS A C 1
ATOM 1519 O O . LYS A 1 178 ? 15.291 -1.685 0.402 1.00 78.81 178 LYS A O 1
ATOM 1524 N N . ASP A 1 179 ? 15.382 -0.019 1.919 1.00 71.38 179 ASP A N 1
ATOM 1525 C CA . ASP A 1 179 ? 16.315 -0.660 2.831 1.00 71.38 179 ASP A CA 1
ATOM 1526 C C . ASP A 1 179 ? 15.943 -0.349 4.289 1.00 71.38 179 ASP A C 1
ATOM 1528 O O . ASP A 1 179 ? 15.618 0.787 4.660 1.00 71.38 179 ASP A O 1
ATOM 1532 N N . THR A 1 180 ? 15.991 -1.374 5.134 1.00 57.25 180 THR A N 1
ATOM 1533 C CA . THR A 1 180 ? 15.882 -1.235 6.583 1.00 57.25 180 THR A CA 1
ATOM 1534 C C . THR A 1 180 ? 17.278 -1.012 7.138 1.00 57.25 180 THR A C 1
ATOM 1536 O O . THR A 1 180 ? 18.217 -1.717 6.795 1.00 57.25 180 THR A O 1
ATOM 1539 N N . ALA A 1 181 ? 17.426 -0.051 8.051 1.00 54.84 181 ALA A N 1
ATOM 1540 C CA . ALA A 1 181 ? 18.728 0.372 8.574 1.00 54.84 181 ALA A CA 1
ATOM 1541 C C . ALA A 1 181 ? 19.615 -0.755 9.163 1.00 54.84 181 ALA A C 1
ATOM 1543 O O . ALA A 1 181 ? 20.821 -0.545 9.293 1.00 54.84 181 ALA A O 1
ATOM 1544 N N . ASP A 1 182 ? 19.031 -1.914 9.489 1.00 49.22 182 ASP A N 1
ATOM 1545 C CA . ASP A 1 182 ? 19.690 -3.096 10.060 1.00 49.22 182 ASP A CA 1
ATOM 1546 C C . ASP A 1 182 ? 20.219 -4.101 9.024 1.00 49.22 182 ASP A C 1
ATOM 1548 O O . ASP A 1 182 ? 20.916 -5.053 9.388 1.00 49.22 182 ASP A O 1
ATOM 1552 N N . SER A 1 183 ? 19.893 -3.941 7.740 1.00 52.25 183 SER A N 1
ATOM 1553 C CA . SER A 1 183 ? 20.312 -4.883 6.710 1.00 52.25 183 SER A CA 1
ATOM 1554 C C . SER A 1 183 ? 21.603 -4.397 6.041 1.00 52.25 183 SER A C 1
ATOM 1556 O O . SER A 1 183 ? 21.742 -3.232 5.679 1.00 52.25 183 SER A O 1
ATOM 1558 N N . ASN A 1 184 ? 22.593 -5.287 5.892 1.00 51.59 184 ASN A N 1
ATOM 1559 C CA . ASN A 1 184 ? 23.753 -5.063 5.018 1.00 51.59 184 ASN A CA 1
ATOM 1560 C C . ASN A 1 184 ? 23.271 -5.116 3.558 1.00 51.59 184 ASN A C 1
ATOM 1562 O O . ASN A 1 184 ? 23.644 -6.027 2.815 1.00 51.59 184 ASN A O 1
ATOM 1566 N N . TYR A 1 185 ? 22.366 -4.213 3.176 1.00 52.00 185 TYR A N 1
ATOM 1567 C CA . TYR A 1 185 ? 21.725 -4.249 1.877 1.00 52.00 185 TYR A CA 1
ATOM 1568 C C . TYR A 1 185 ? 22.763 -3.995 0.807 1.00 52.00 185 TYR A C 1
ATOM 1570 O O . TYR A 1 185 ? 23.437 -2.956 0.750 1.00 52.00 185 TYR A O 1
ATOM 1578 N N . ASP A 1 186 ? 22.902 -5.006 -0.036 1.00 52.38 186 ASP A N 1
ATOM 1579 C CA . ASP A 1 186 ? 23.889 -5.018 -1.078 1.00 52.38 186 ASP A CA 1
ATOM 1580 C C . ASP A 1 186 ? 23.453 -4.048 -2.179 1.00 52.38 186 ASP A C 1
ATOM 1582 O O . ASP A 1 186 ? 22.735 -4.401 -3.118 1.00 52.38 186 ASP A O 1
ATOM 1586 N N . HIS A 1 187 ? 23.924 -2.802 -2.079 1.00 55.00 187 HIS A N 1
ATOM 1587 C CA . HIS A 1 187 ? 23.845 -1.794 -3.139 1.00 55.00 187 HIS A CA 1
ATOM 1588 C C . HIS A 1 187 ? 24.305 -2.347 -4.500 1.00 55.00 187 HIS A C 1
ATOM 1590 O O . HIS A 1 187 ? 23.974 -1.783 -5.550 1.00 55.00 187 HIS A O 1
ATOM 1596 N N . ASN A 1 188 ? 25.050 -3.459 -4.510 1.00 56.00 188 ASN A N 1
ATOM 1597 C CA . ASN A 1 188 ? 25.441 -4.140 -5.728 1.00 56.00 188 ASN A CA 1
ATOM 1598 C C . ASN A 1 188 ? 24.254 -4.722 -6.498 1.00 56.00 188 ASN A C 1
ATOM 1600 O O . ASN A 1 188 ? 24.355 -4.745 -7.717 1.00 56.00 188 ASN A O 1
ATOM 1604 N N . TRP A 1 189 ? 23.126 -5.129 -5.892 1.00 65.12 189 TRP A N 1
ATOM 1605 C CA . TRP A 1 189 ? 22.011 -5.674 -6.688 1.00 65.12 189 TRP A CA 1
ATOM 1606 C C . TRP A 1 189 ? 21.440 -4.628 -7.647 1.00 65.12 189 TRP A C 1
ATOM 1608 O O . TRP A 1 189 ? 21.292 -4.891 -8.843 1.00 65.12 189 TRP A O 1
ATOM 1618 N N . TYR A 1 190 ? 21.183 -3.414 -7.153 1.00 63.78 190 TYR A N 1
ATOM 1619 C CA . TYR A 1 190 ? 20.677 -2.335 -7.996 1.00 63.78 190 TYR A CA 1
ATOM 1620 C C . TYR A 1 190 ? 21.677 -1.971 -9.093 1.00 63.78 190 TYR A C 1
ATOM 1622 O O . TYR A 1 190 ? 21.324 -1.901 -10.272 1.00 63.78 190 TYR A O 1
ATOM 1630 N N . ASN A 1 191 ? 22.941 -1.778 -8.710 1.00 63.53 191 ASN A N 1
ATOM 1631 C CA . ASN A 1 191 ? 23.992 -1.398 -9.648 1.00 63.53 191 ASN A CA 1
ATOM 1632 C C . ASN A 1 191 ? 24.309 -2.516 -10.660 1.00 63.53 191 ASN A C 1
ATOM 1634 O O . ASN A 1 191 ? 24.703 -2.210 -11.782 1.00 63.53 191 ASN A O 1
ATOM 1638 N N . ALA A 1 192 ? 24.099 -3.788 -10.308 1.00 64.44 192 ALA A N 1
ATOM 1639 C CA . ALA A 1 192 ? 24.352 -4.930 -11.184 1.00 64.44 192 ALA A CA 1
ATOM 1640 C C . ALA A 1 192 ? 23.155 -5.305 -12.074 1.00 64.44 192 ALA A C 1
ATOM 1642 O O . ALA A 1 192 ? 23.361 -5.805 -13.178 1.00 64.44 192 ALA A O 1
ATOM 1643 N N . VAL A 1 193 ? 21.912 -5.096 -11.618 1.00 69.94 193 VAL A N 1
ATOM 1644 C CA . VAL A 1 193 ? 20.708 -5.653 -12.270 1.00 69.94 193 VAL A CA 1
ATOM 1645 C C . VAL A 1 193 ? 19.662 -4.589 -12.617 1.00 69.94 193 VAL A C 1
ATOM 1647 O O . VAL A 1 193 ? 19.013 -4.690 -13.660 1.00 69.94 193 VAL A O 1
ATOM 1650 N N . GLY A 1 194 ? 19.504 -3.549 -11.793 1.00 76.56 194 GLY A N 1
ATOM 1651 C CA . GLY A 1 194 ? 18.471 -2.520 -11.963 1.00 76.56 194 GLY A CA 1
ATOM 1652 C C . GLY A 1 194 ? 18.600 -1.747 -13.277 1.00 76.56 194 GLY A C 1
ATOM 1653 O O . GLY A 1 194 ? 17.624 -1.620 -14.017 1.00 76.56 194 GLY A O 1
ATOM 1654 N N . SER A 1 195 ? 19.817 -1.305 -13.619 1.00 78.19 195 SER A N 1
ATOM 1655 C CA . SER A 1 195 ? 20.070 -0.558 -14.865 1.00 78.19 195 SER A CA 1
ATOM 1656 C C . SER A 1 195 ? 19.734 -1.379 -16.112 1.00 78.19 195 SER A C 1
ATOM 1658 O O . SER A 1 195 ? 19.030 -0.899 -16.997 1.00 78.19 195 SER A O 1
ATOM 1660 N N . ALA A 1 196 ? 20.167 -2.643 -16.160 1.00 84.75 196 ALA A N 1
ATOM 1661 C CA . ALA A 1 196 ? 19.928 -3.522 -17.306 1.00 84.75 196 ALA A CA 1
ATOM 1662 C C . ALA A 1 196 ? 18.428 -3.798 -17.526 1.00 84.75 196 ALA A C 1
ATOM 1664 O O . ALA A 1 196 ? 17.954 -3.848 -18.664 1.00 84.75 196 ALA A O 1
ATOM 1665 N N . ARG A 1 197 ? 17.655 -3.935 -16.439 1.00 88.75 197 ARG A N 1
ATOM 1666 C CA . ARG A 1 197 ? 16.192 -4.076 -16.511 1.00 88.75 197 ARG A CA 1
ATOM 1667 C C . ARG A 1 197 ? 15.536 -2.822 -17.083 1.00 88.75 197 ARG A C 1
ATOM 1669 O O . ARG A 1 197 ? 14.687 -2.935 -17.969 1.00 88.75 197 ARG A O 1
ATOM 1676 N N . TRP A 1 198 ? 15.958 -1.637 -16.639 1.00 88.44 198 TRP A N 1
ATOM 1677 C CA . TRP A 1 198 ? 15.461 -0.376 -17.191 1.00 88.44 198 TRP A CA 1
ATOM 1678 C C . TRP A 1 198 ? 15.814 -0.207 -18.665 1.00 88.44 198 TRP A C 1
ATOM 1680 O O . TRP A 1 198 ? 14.927 0.105 -19.456 1.00 88.44 198 TRP A O 1
ATOM 1690 N N . GLU A 1 199 ? 17.053 -0.483 -19.070 1.00 88.38 199 GLU A N 1
ATOM 1691 C CA . GLU A 1 199 ? 17.467 -0.435 -20.479 1.00 88.38 199 GLU A CA 1
ATOM 1692 C C . GLU A 1 199 ? 16.582 -1.315 -21.366 1.00 88.38 199 GLU A C 1
ATOM 1694 O O . GLU A 1 199 ? 16.127 -0.879 -22.427 1.00 88.38 199 GLU A O 1
ATOM 1699 N N . LYS A 1 200 ? 16.259 -2.524 -20.899 1.00 91.31 200 LYS A N 1
ATOM 1700 C CA . LYS A 1 200 ? 15.369 -3.446 -21.607 1.00 91.31 200 LYS A CA 1
ATOM 1701 C C . LYS A 1 200 ? 13.943 -2.903 -21.728 1.00 91.31 200 LYS A C 1
ATOM 1703 O O . LYS A 1 200 ? 13.393 -2.897 -22.826 1.00 91.31 200 LYS A O 1
ATOM 1708 N N . ILE A 1 201 ? 13.353 -2.398 -20.640 1.00 92.19 201 ILE A N 1
ATOM 1709 C CA . ILE A 1 201 ? 12.004 -1.794 -20.660 1.00 92.19 201 ILE A CA 1
ATOM 1710 C C . ILE A 1 201 ? 11.961 -0.601 -21.621 1.00 92.19 201 ILE A C 1
ATOM 1712 O O . ILE A 1 201 ? 11.050 -0.489 -22.444 1.00 92.19 201 ILE A O 1
ATOM 1716 N N . LEU A 1 202 ? 12.950 0.290 -21.526 1.00 91.31 202 LEU A N 1
ATOM 1717 C CA . LEU A 1 202 ? 13.031 1.498 -22.342 1.00 91.31 202 LEU A CA 1
ATOM 1718 C C . LEU A 1 202 ? 13.238 1.164 -23.827 1.00 91.31 202 LEU A C 1
ATOM 1720 O O . LEU A 1 202 ? 12.619 1.803 -24.683 1.00 91.31 202 LEU A O 1
ATOM 1724 N N . GLY A 1 203 ? 14.046 0.146 -24.134 1.00 90.31 203 GLY A N 1
ATOM 1725 C CA . GLY A 1 203 ? 14.230 -0.381 -25.487 1.00 90.31 203 GLY A CA 1
ATOM 1726 C C . GLY A 1 203 ? 12.941 -0.968 -26.065 1.00 90.31 203 GLY A C 1
ATOM 1727 O O . GLY A 1 203 ? 12.490 -0.542 -27.132 1.00 90.31 203 GLY A O 1
ATOM 1728 N N . ASP A 1 204 ? 12.291 -1.871 -25.327 1.00 92.19 204 ASP A N 1
ATOM 1729 C CA . ASP A 1 204 ? 11.053 -2.545 -25.747 1.00 92.19 204 ASP A CA 1
ATOM 1730 C C . ASP A 1 204 ? 9.900 -1.564 -26.007 1.00 92.19 204 ASP A C 1
ATOM 1732 O O . ASP A 1 204 ? 9.034 -1.797 -26.856 1.00 92.19 204 ASP A O 1
ATOM 1736 N N . LEU A 1 205 ? 9.884 -0.442 -25.285 1.00 92.31 205 LEU A N 1
ATOM 1737 C CA . LEU A 1 205 ? 8.862 0.598 -25.406 1.00 92.31 205 LEU A CA 1
ATOM 1738 C C . LEU A 1 205 ? 9.294 1.775 -26.286 1.00 92.31 205 LEU A C 1
ATOM 1740 O O . LEU A 1 205 ? 8.559 2.766 -26.384 1.00 92.31 205 LEU A O 1
ATOM 1744 N N . SER A 1 206 ? 10.438 1.648 -26.970 1.00 90.25 206 SER A N 1
ATOM 1745 C CA . SER A 1 206 ? 10.984 2.646 -27.899 1.00 90.25 206 SER A CA 1
ATOM 1746 C C . SER A 1 206 ? 11.038 4.053 -27.290 1.00 90.25 206 SER A C 1
ATOM 1748 O O . SER A 1 206 ? 10.666 5.042 -27.937 1.00 90.25 206 SER A O 1
ATOM 1750 N N . CYS A 1 207 ? 11.453 4.133 -26.026 1.00 88.38 207 CYS A N 1
ATOM 1751 C CA . CYS A 1 207 ? 11.534 5.378 -25.279 1.00 88.38 207 CYS A CA 1
ATOM 1752 C C . CYS A 1 207 ? 12.615 6.307 -25.862 1.00 88.38 207 CYS A C 1
ATOM 1754 O O . CYS A 1 207 ? 13.667 5.860 -26.314 1.00 88.38 207 CYS A O 1
ATOM 1756 N N . LYS A 1 208 ? 12.357 7.618 -25.864 1.00 88.12 208 LYS A N 1
ATOM 1757 C CA . LYS A 1 208 ? 13.271 8.663 -26.364 1.00 88.12 208 LYS A CA 1
ATOM 1758 C C . LYS A 1 208 ? 13.523 9.722 -25.298 1.00 88.12 208 LYS A C 1
ATOM 1760 O O . LYS A 1 208 ? 12.759 9.814 -24.346 1.00 88.12 208 LYS A O 1
ATOM 1765 N N . SER A 1 209 ? 14.558 10.542 -25.487 1.00 81.38 209 SER A N 1
ATOM 1766 C CA . SER A 1 209 ? 14.901 11.646 -24.574 1.00 81.38 209 SER A CA 1
ATOM 1767 C C . SER A 1 209 ? 15.049 11.190 -23.118 1.00 81.38 209 SER A C 1
ATOM 1769 O O . SER A 1 209 ? 14.587 11.869 -22.211 1.00 81.38 209 SER A O 1
ATOM 1771 N N . VAL A 1 210 ? 15.641 10.009 -22.907 1.00 81.38 210 VAL A N 1
ATOM 1772 C CA . VAL A 1 210 ? 15.773 9.417 -21.574 1.00 81.38 210 VAL A CA 1
ATOM 1773 C C . VAL A 1 210 ? 16.757 10.239 -20.745 1.00 81.38 210 VAL A C 1
ATOM 1775 O O . VAL A 1 210 ? 17.913 10.398 -21.132 1.00 81.38 210 VAL A O 1
ATOM 1778 N N . VAL A 1 211 ? 16.306 10.726 -19.596 1.00 82.69 211 VAL A N 1
ATOM 1779 C CA . VAL A 1 211 ? 17.130 11.363 -18.569 1.00 82.69 211 VAL A CA 1
ATOM 1780 C C . VAL A 1 211 ? 16.978 10.544 -17.295 1.00 82.69 211 VAL A C 1
ATOM 1782 O O . VAL A 1 211 ? 15.858 10.328 -16.842 1.00 82.69 211 VAL A O 1
ATOM 1785 N N . ASN A 1 212 ? 18.091 10.091 -16.723 1.00 81.88 212 ASN A N 1
ATOM 1786 C CA . ASN A 1 212 ? 18.115 9.455 -15.410 1.00 81.88 212 ASN A CA 1
ATOM 1787 C C . ASN A 1 212 ? 18.760 10.412 -14.403 1.00 81.88 212 ASN A C 1
ATOM 1789 O O . ASN A 1 212 ? 19.823 10.976 -14.670 1.00 81.88 212 ASN A O 1
ATOM 1793 N N . LYS A 1 213 ? 18.100 10.607 -13.265 1.00 81.50 213 LYS A N 1
ATOM 1794 C CA . LYS A 1 213 ? 18.621 11.355 -12.125 1.00 81.50 213 LYS A CA 1
ATOM 1795 C C . LYS A 1 213 ? 18.529 10.456 -10.902 1.00 81.50 213 LYS A C 1
ATOM 1797 O O . LYS A 1 213 ? 17.440 10.014 -10.561 1.00 81.50 213 LYS A O 1
ATOM 1802 N N . ARG A 1 214 ? 19.659 10.241 -10.239 1.00 75.25 214 ARG A N 1
ATOM 1803 C CA . ARG A 1 214 ? 19.723 9.539 -8.959 1.00 75.25 214 ARG A CA 1
ATOM 1804 C C . ARG A 1 214 ? 19.718 10.545 -7.825 1.00 75.25 214 ARG A C 1
ATOM 1806 O O . ARG A 1 214 ? 20.577 11.430 -7.790 1.00 75.25 214 ARG A O 1
ATOM 1813 N N . GLU A 1 215 ? 18.780 10.402 -6.906 1.00 69.31 215 GLU A N 1
ATOM 1814 C CA . GLU A 1 215 ? 18.810 11.065 -5.611 1.00 69.31 215 GLU A CA 1
ATOM 1815 C C . GLU A 1 215 ? 19.218 10.033 -4.564 1.00 69.31 215 GLU A C 1
ATOM 1817 O O . GLU A 1 215 ? 18.642 8.952 -4.454 1.00 69.31 215 GLU A O 1
ATOM 1822 N N . ASN A 1 216 ? 20.284 10.346 -3.833 1.00 59.62 216 ASN A N 1
ATOM 1823 C CA . ASN A 1 216 ? 20.814 9.467 -2.809 1.00 59.62 216 ASN A CA 1
ATOM 1824 C C . ASN A 1 216 ? 20.558 10.115 -1.446 1.00 59.62 216 ASN A C 1
ATOM 1826 O O . ASN A 1 216 ? 21.366 10.943 -1.026 1.00 59.62 216 ASN A O 1
ATOM 1830 N N . PRO A 1 217 ? 19.450 9.802 -0.756 1.00 51.25 217 PRO A N 1
ATOM 1831 C CA . PRO A 1 217 ? 19.206 10.329 0.580 1.00 51.25 217 PRO A CA 1
ATOM 1832 C C . PRO A 1 217 ? 19.993 9.564 1.663 1.00 51.25 217 PRO A C 1
ATOM 1834 O O . PRO A 1 217 ? 19.683 9.695 2.841 1.00 51.25 217 PRO A O 1
ATOM 1837 N N . ILE A 1 218 ? 21.015 8.774 1.296 1.00 48.09 218 ILE A N 1
ATOM 1838 C CA . ILE A 1 218 ? 21.839 8.011 2.242 1.00 48.09 218 ILE A CA 1
ATOM 1839 C C . ILE A 1 218 ? 22.826 8.945 2.954 1.00 48.09 218 ILE A C 1
ATOM 1841 O O . ILE A 1 218 ? 23.977 9.104 2.539 1.00 48.09 218 ILE A O 1
ATOM 1845 N N . HIS A 1 219 ? 22.356 9.534 4.050 1.00 36.97 219 HIS A N 1
ATOM 1846 C CA . HIS A 1 219 ? 23.166 10.037 5.156 1.00 36.97 219 HIS A CA 1
ATOM 1847 C C . HIS A 1 219 ? 22.595 9.532 6.480 1.00 36.97 219 HIS A C 1
ATOM 1849 O O . HIS A 1 219 ? 21.363 9.632 6.671 1.00 36.97 219 HIS A O 1
#

Nearest PDB structures (foldseek):
  7ls1-assembly1_C1  TM=2.396E-01  e=1.013E-02  Mus musculus
  1k3s-assembly1_A  TM=3.038E-01  e=1.352E-01  Salmonella enterica
  7v21-assembly1_C  TM=3.394E-01  e=7.373E+00  Homo sapiens
  7v1y-assembly1_B  TM=2.933E-01  e=6.587E+00  Homo sapiens
  7v1z-assembly1_A  TM=2.981E-01  e=8.730E+00  Homo sapiens

Mean predicted aligned error: 9.97 Å

Radius of gyration: 22.2 Å; Cα contacts (8 Å, |Δi|>4): 401; chains: 1; bounding box: 56×39×56 Å

Foldseek 3Di:
DKDKDKDFAAFQDDPVRLLVLCCVQQVFPDWDDDPQWIWTADPPQRKIKIWGADHHQLQFQVDRRIMMMIIGPDDDPPCPVVVSVVVSVVVRHDDHDWFKKKKKKFWAFPDDPQRLQVLVCVLVVQDHWDWDADPNKIWTWTGDSFKIKIKIFADPPDDPVVDDRPPHTGMMIIIMTTDDPPDPDPPCCCVVRVVVSVVVSCVVRVIHPIDMDIDRPPD

Solvent-accessible surface area (backbone atoms only — not comparable to full-atom values): 12501 Å² total; per-residue (Å²): 116,75,50,76,48,76,52,69,38,32,37,84,69,52,73,67,58,52,51,52,55,49,30,78,73,60,62,44,74,44,78,48,78,57,95,52,32,38,42,38,31,13,80,88,74,44,32,39,35,43,36,44,43,51,84,65,54,89,50,40,80,88,53,52,32,32,38,37,35,45,37,30,62,58,87,60,93,80,41,60,64,62,50,52,52,53,56,54,54,59,72,49,50,58,88,77,90,63,49,50,41,39,39,36,40,33,22,20,58,88,64,52,68,71,60,49,52,53,50,48,26,72,74,67,69,39,59,78,67,52,74,52,78,55,96,84,25,46,35,32,38,31,68,35,70,53,36,42,39,44,41,35,37,62,45,94,86,57,84,59,89,87,55,93,72,58,89,77,39,40,34,40,32,44,39,33,40,56,41,56,92,88,56,89,70,63,67,56,54,51,74,72,46,47,57,61,52,50,53,50,52,38,58,78,51,64,49,38,72,75,46,77,48,79,48,75,72,84,123

Secondary structure (DSSP, 8-state):
--EEEEEEE---S-HHHHHHHHHHHTT--EEEEETTEEEEEETTTTEEEEEEE----TT-SS---EEEEEEESS--TT-HHHHHHHHHHHHH------EEEEEEEEEE-SS-HHHHHHHHHHHH---PPEEEEETTEEEEEEE-SSEEEEEEE--TTS--TTS-PPTT--EEEEEEEEE-TTS---HHHIIIIIHHHHHHHHHHTT-EEEEEEEE----